Protein AF-A0A0B1SYA1-F1 (afdb_monomer_lite)

Sequence (200 aa):
MELPLVEKQEAPEVVALRANMQRLRLLKERMNACTKTMAELRSSYASVTARTSSLHDACDRALAYQTALAAGAEQIRTNLHFFKQADIIMKKLNNTTKISVTGQMFTGILATIDECLTFLRQHPEYKESAAYIVKYEQCLSRAMTWIRVGVMADIEASVNDVRDRQSQLQVDYAKLGRGGADDDTFALLYGVFATRANSV

Foldseek 3Di:
DDDDDPPPPPDVVVVVVVVVVVVVVVVVVVVVVVVVVVVVVVVVVVVVVVVVVVVVVVVVVVVVVVVVVVVVVVVVVVLVVLVVLLVVLVCVLPPDPDDQLPDPVLVVSVVSLVVSLVVLVVCVVDPCSVVSNVSSVVSVVSSVVVVVVNVVVLVVVLVVVLVVVLVVVVVVCVVVVDDPNPVVSVVSSCVSVVVSVVVD

Secondary structure (DSSP, 8-state):
-----------HHHHHHHHHHHHHHHHHHHHHHHHHHHHHHHHHHHHHHHHHHHHHHHHHHHHHHHHHHHHHHHHHHHHHHHHHHHHHHHHHHHH-TT--TTSHHHHHHHHHHHHHHHHHHH-TTSTTHHHHHHHHHHHHHHHHHHHHHHHHHHHHHHHHHHHHHHHHHHHHHHHHT---HHHHHHHHHHHHHHHHHTT-

Structure (mmCIF, N/CA/C/O backbone):
data_AF-A0A0B1SYA1-F1
#
_entry.id   AF-A0A0B1SYA1-F1
#
loop_
_atom_site.group_PDB
_atom_site.id
_atom_site.type_symbol
_atom_site.label_atom_id
_atom_site.label_alt_id
_atom_site.label_comp_id
_atom_site.label_asym_id
_atom_site.label_entity_id
_atom_site.label_seq_id
_atom_site.pdbx_PDB_ins_code
_atom_site.Cartn_x
_atom_site.Cartn_y
_atom_site.Cartn_z
_atom_site.occupancy
_atom_site.B_iso_or_equiv
_atom_site.auth_seq_id
_atom_site.auth_comp_id
_atom_site.auth_asym_id
_atom_site.auth_atom_id
_atom_site.pdbx_PDB_model_num
ATOM 1 N N . MET A 1 1 ? -48.863 8.923 114.295 1.00 38.19 1 MET A N 1
ATOM 2 C CA . MET A 1 1 ? -48.098 7.698 114.585 1.00 38.19 1 MET A CA 1
ATOM 3 C C . MET A 1 1 ? -47.751 7.103 113.239 1.00 38.19 1 MET A C 1
ATOM 5 O O . MET A 1 1 ? -48.650 6.883 112.437 1.00 38.19 1 MET A O 1
ATOM 9 N N . GLU A 1 2 ? -46.457 7.068 112.956 1.00 42.69 2 GLU A N 1
ATOM 10 C CA . GLU A 1 2 ? -45.861 6.693 111.680 1.00 42.69 2 GLU A CA 1
ATOM 11 C C . GLU A 1 2 ? -46.256 5.285 111.232 1.00 42.69 2 GLU A C 1
ATOM 13 O O . GLU A 1 2 ? -46.452 4.405 112.063 1.00 42.69 2 GLU A O 1
ATOM 18 N N . LEU A 1 3 ? -46.272 5.077 109.916 1.00 37.50 3 LEU A N 1
ATOM 19 C CA . LEU A 1 3 ? -45.499 4.010 109.282 1.00 37.50 3 LEU A CA 1
ATOM 20 C C . LEU A 1 3 ? -45.265 4.429 107.820 1.00 37.50 3 LEU A C 1
ATOM 22 O O . LEU A 1 3 ? -46.216 4.462 107.036 1.00 37.50 3 LEU A O 1
ATOM 26 N N . PRO A 1 4 ? -44.034 4.831 107.460 1.00 44.28 4 PRO A N 1
ATOM 27 C CA . PRO A 1 4 ? -43.716 5.241 106.107 1.00 44.28 4 PRO A CA 1
ATOM 28 C C . PRO A 1 4 ? -43.773 4.011 105.204 1.00 44.28 4 PRO A C 1
ATOM 30 O O . PRO A 1 4 ? -43.244 2.948 105.533 1.00 44.28 4 PRO A O 1
ATOM 33 N N . LEU A 1 5 ? -44.451 4.167 104.068 1.00 42.88 5 LEU A N 1
ATOM 34 C CA . LEU A 1 5 ? -44.415 3.230 102.955 1.00 42.88 5 LEU A CA 1
ATOM 35 C C . LEU A 1 5 ? -42.947 3.013 102.598 1.00 42.88 5 LEU A C 1
ATOM 37 O O . LEU A 1 5 ? -42.315 3.895 102.026 1.00 42.88 5 LEU A O 1
ATOM 41 N N . VAL A 1 6 ? -42.415 1.859 102.999 1.00 46.03 6 VAL A N 1
ATOM 42 C CA . VAL A 1 6 ? -41.090 1.381 102.617 1.00 46.03 6 VAL A CA 1
ATOM 43 C C . VAL A 1 6 ? -41.025 1.467 101.099 1.00 46.03 6 VAL A C 1
ATOM 45 O O . VAL A 1 6 ? -41.652 0.669 100.397 1.00 46.03 6 VAL A O 1
ATOM 48 N N . GLU A 1 7 ? -40.303 2.472 100.601 1.00 48.72 7 GLU A N 1
ATOM 49 C CA . GLU A 1 7 ? -39.818 2.493 99.234 1.00 48.72 7 GLU A CA 1
ATOM 50 C C . GLU A 1 7 ? -39.142 1.143 99.026 1.00 48.72 7 GLU A C 1
ATOM 52 O O . GLU A 1 7 ? -38.119 0.830 99.639 1.00 48.72 7 GLU A O 1
ATOM 57 N N . LYS A 1 8 ? -39.770 0.289 98.216 1.00 53.78 8 LYS A N 1
ATOM 58 C CA . LYS A 1 8 ? -39.130 -0.908 97.684 1.00 53.78 8 LYS A CA 1
ATOM 59 C C . LYS A 1 8 ? -37.949 -0.417 96.853 1.00 53.78 8 LYS A C 1
ATOM 61 O O . LYS A 1 8 ? -38.087 -0.206 95.651 1.00 53.78 8 LYS A O 1
ATOM 66 N N . GLN A 1 9 ? -36.807 -0.214 97.502 1.00 60.22 9 GLN A N 1
ATOM 67 C CA . GLN A 1 9 ? -35.531 -0.030 96.840 1.00 60.22 9 GLN A CA 1
ATOM 68 C C . GLN A 1 9 ? -35.330 -1.294 95.998 1.00 60.22 9 GLN A C 1
ATOM 70 O O . GLN A 1 9 ? -35.150 -2.386 96.542 1.00 60.22 9 GLN A O 1
ATOM 75 N N . GLU A 1 10 ? -35.497 -1.178 94.678 1.00 59.94 10 GLU A N 1
ATOM 76 C CA . GLU A 1 10 ? -35.309 -2.302 93.761 1.00 59.94 10 GLU A CA 1
ATOM 77 C C . GLU A 1 10 ? -33.934 -2.922 94.033 1.00 59.94 10 GLU A C 1
ATOM 79 O O . GLU A 1 10 ? -32.934 -2.203 94.101 1.00 59.94 10 GLU A O 1
ATOM 84 N N . ALA A 1 11 ? -33.881 -4.246 94.220 1.00 73.25 11 ALA A N 1
ATOM 85 C CA . ALA A 1 11 ? -32.627 -4.939 94.493 1.00 73.25 11 ALA A CA 1
ATOM 86 C C . ALA A 1 11 ? -31.578 -4.547 93.429 1.00 73.25 11 ALA A C 1
ATOM 88 O O . ALA A 1 11 ? -31.909 -4.524 92.237 1.00 73.25 11 ALA A O 1
ATOM 89 N N . PRO A 1 12 ? -30.325 -4.240 93.816 1.00 79.50 12 PRO A N 1
ATOM 90 C CA . PRO A 1 12 ? -29.306 -3.685 92.914 1.00 79.50 12 PRO A CA 1
ATOM 91 C C . PRO A 1 12 ? -29.053 -4.569 91.682 1.00 79.50 12 PRO A C 1
ATOM 93 O O . PRO A 1 12 ? -28.738 -4.077 90.597 1.00 79.50 12 PRO A O 1
ATOM 96 N N . GLU A 1 13 ? -29.277 -5.874 91.822 1.00 80.88 13 GLU A N 1
ATOM 97 C CA . GLU A 1 13 ? -29.207 -6.862 90.747 1.00 80.88 13 GLU A CA 1
ATOM 98 C C . GLU A 1 13 ? -30.271 -6.645 89.657 1.00 80.88 13 GLU A C 1
ATOM 100 O O . GLU A 1 13 ? -29.974 -6.781 88.470 1.00 80.88 13 GLU A O 1
ATOM 105 N N . VAL A 1 14 ? -31.494 -6.241 90.026 1.00 82.69 14 VAL A N 1
ATOM 106 C CA . VAL A 1 14 ? -32.594 -5.962 89.083 1.00 82.69 14 VAL A CA 1
ATOM 107 C C . VAL A 1 14 ? -32.288 -4.714 88.254 1.00 82.69 14 VAL A C 1
ATOM 109 O O . VAL A 1 14 ? -32.531 -4.698 87.044 1.00 82.69 14 VAL A O 1
ATOM 112 N N . VAL A 1 15 ? -31.693 -3.691 88.873 1.00 84.88 15 VAL A N 1
ATOM 113 C CA . VAL A 1 15 ? -31.247 -2.467 88.187 1.00 84.88 15 VAL A CA 1
ATOM 114 C C . VAL A 1 15 ? -30.113 -2.781 87.201 1.00 84.88 15 VAL A C 1
ATOM 116 O O . VAL A 1 15 ? -30.159 -2.348 86.046 1.00 84.88 15 VAL A O 1
ATOM 119 N N . ALA A 1 16 ? -29.138 -3.603 87.605 1.00 87.69 16 ALA A N 1
ATOM 120 C CA . ALA A 1 16 ? -28.042 -4.04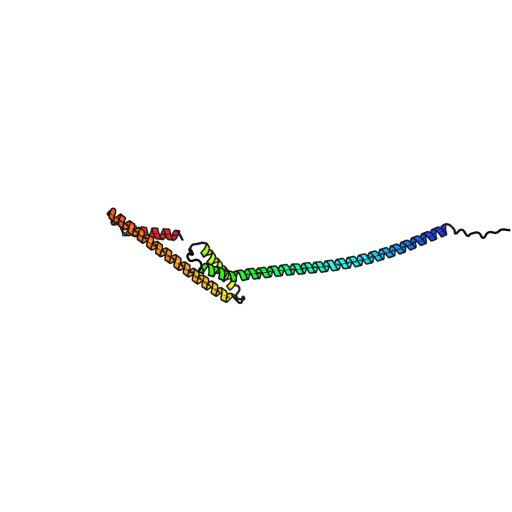2 86.739 1.00 87.69 16 ALA A CA 1
ATOM 121 C C . ALA A 1 16 ? -28.528 -4.887 85.544 1.00 87.69 16 ALA A C 1
ATOM 123 O O . ALA A 1 16 ? -28.099 -4.666 84.408 1.00 87.69 16 ALA A O 1
ATOM 124 N N . LEU A 1 17 ? -29.476 -5.806 85.766 1.00 90.19 17 LEU A N 1
ATOM 125 C CA . LEU A 1 17 ? -30.128 -6.590 84.708 1.00 90.19 17 LEU A CA 1
ATOM 126 C C . LEU A 1 17 ? -30.872 -5.699 83.708 1.00 90.19 17 LEU A C 1
ATOM 128 O O . LEU A 1 17 ? -30.776 -5.911 82.497 1.00 90.19 17 LEU A O 1
ATOM 132 N N . ARG A 1 18 ? -31.577 -4.670 84.192 1.00 89.75 18 ARG A N 1
ATOM 133 C CA . ARG A 1 18 ? -32.307 -3.712 83.348 1.00 89.75 18 ARG A CA 1
ATOM 134 C C . ARG A 1 18 ? -31.350 -2.884 82.479 1.00 89.75 18 ARG A C 1
ATOM 136 O O . ARG A 1 18 ? -31.591 -2.743 81.278 1.00 89.75 18 ARG A O 1
ATOM 143 N N . ALA A 1 19 ? -30.229 -2.429 83.043 1.00 91.75 19 ALA A N 1
ATOM 144 C CA . ALA A 1 19 ? -29.176 -1.728 82.307 1.00 91.75 19 ALA A CA 1
ATOM 145 C C . ALA A 1 19 ? -28.503 -2.624 81.246 1.00 91.75 19 ALA A C 1
ATOM 147 O O . ALA A 1 19 ? -28.293 -2.195 80.109 1.00 91.75 19 ALA A O 1
ATOM 148 N N . ASN A 1 20 ? -28.220 -3.890 81.571 1.00 91.69 20 ASN A N 1
ATOM 149 C CA . ASN A 1 20 ? -27.690 -4.851 80.598 1.00 91.69 20 ASN A CA 1
ATOM 150 C C . ASN A 1 20 ? -28.695 -5.163 79.478 1.00 91.69 20 ASN A C 1
ATOM 152 O O . ASN A 1 20 ? -28.304 -5.217 78.311 1.00 91.69 20 ASN A O 1
ATOM 156 N N . MET A 1 21 ? -29.990 -5.286 79.787 1.00 93.75 21 MET A N 1
ATOM 157 C CA . MET A 1 21 ? -31.037 -5.426 78.766 1.00 93.75 21 MET A CA 1
ATOM 158 C C . MET A 1 21 ? -31.093 -4.220 77.821 1.00 93.75 21 MET A C 1
ATOM 160 O O . MET A 1 21 ? -31.229 -4.401 76.611 1.00 93.75 21 MET A O 1
ATOM 164 N N . GLN A 1 22 ? -30.962 -2.995 78.337 1.00 93.44 22 GLN A N 1
ATOM 165 C CA . GLN A 1 22 ? -30.896 -1.790 77.501 1.00 93.44 22 GLN A CA 1
ATOM 166 C C . GLN A 1 22 ? -29.655 -1.785 76.599 1.00 93.44 22 GLN A C 1
ATOM 168 O O . GLN A 1 22 ? -29.773 -1.502 75.406 1.00 93.44 22 GLN A O 1
ATOM 173 N N . ARG A 1 23 ? -28.483 -2.167 77.123 1.00 94.81 23 ARG A N 1
ATOM 174 C CA . ARG A 1 23 ? -27.249 -2.291 76.327 1.00 94.81 23 ARG A CA 1
ATOM 175 C C . ARG A 1 23 ? -27.381 -3.327 75.211 1.00 94.81 23 ARG A C 1
ATOM 177 O O . ARG A 1 23 ? -26.993 -3.043 74.081 1.00 94.81 23 ARG A O 1
ATOM 184 N N . LEU A 1 24 ? -27.967 -4.492 75.497 1.00 95.50 24 LEU A N 1
ATOM 185 C CA . LEU A 1 24 ? -28.216 -5.531 74.491 1.00 95.50 24 LEU A CA 1
ATOM 186 C C . LEU A 1 24 ? -29.191 -5.065 73.402 1.00 95.50 24 LEU A C 1
ATOM 188 O O . LEU A 1 24 ? -28.978 -5.367 72.228 1.00 95.50 24 LEU A O 1
ATOM 192 N N . ARG A 1 25 ? -30.229 -4.296 73.758 1.00 95.56 25 ARG A N 1
ATOM 193 C CA . ARG A 1 25 ? -31.149 -3.695 72.775 1.00 95.56 25 ARG A CA 1
ATOM 194 C C . ARG A 1 25 ? -30.431 -2.704 71.862 1.00 95.56 25 ARG A C 1
ATOM 196 O O . ARG A 1 25 ? -30.534 -2.837 70.647 1.00 95.56 25 ARG A O 1
ATOM 203 N N . LEU A 1 26 ? -29.640 -1.794 72.432 1.00 95.94 26 LEU A N 1
ATOM 204 C CA . LEU A 1 26 ? -28.855 -0.832 71.655 1.00 95.94 26 LEU A CA 1
ATOM 205 C C . LEU A 1 26 ? -27.840 -1.531 70.738 1.00 95.94 26 LEU A C 1
ATOM 207 O O . LEU A 1 26 ? -27.670 -1.144 69.583 1.00 95.94 26 LEU A O 1
ATOM 211 N N . LEU A 1 27 ? -27.173 -2.581 71.229 1.00 95.81 27 LEU A N 1
ATOM 212 C CA . LEU A 1 27 ? -26.248 -3.367 70.417 1.00 95.81 27 LEU A CA 1
ATOM 213 C C . LEU A 1 27 ? -26.976 -4.043 69.249 1.00 95.81 27 LEU A C 1
ATOM 215 O O . LEU A 1 27 ? -26.478 -4.011 68.126 1.00 95.81 27 LEU A O 1
ATOM 219 N N . LYS A 1 28 ? -28.167 -4.604 69.487 1.00 96.12 28 LYS A N 1
ATOM 220 C CA . LYS A 1 28 ? -28.998 -5.206 68.436 1.00 96.12 28 LYS A CA 1
ATOM 221 C C . LYS A 1 28 ? -29.406 -4.179 67.378 1.00 96.12 28 LYS A C 1
ATOM 223 O O . LYS A 1 28 ? -29.317 -4.471 66.190 1.00 96.12 28 LYS A O 1
ATOM 228 N N . GLU A 1 29 ? -29.797 -2.974 67.785 1.00 96.31 29 GLU A N 1
ATOM 229 C CA . GLU A 1 29 ? -30.107 -1.878 66.858 1.00 96.31 29 GLU A CA 1
ATOM 230 C C . GLU A 1 29 ? -28.889 -1.468 66.026 1.00 96.31 29 GLU A C 1
ATOM 232 O O . GLU A 1 29 ? -28.990 -1.352 64.804 1.00 96.31 29 GLU A O 1
ATOM 237 N N . ARG A 1 30 ? -27.716 -1.320 66.654 1.00 96.50 30 ARG A N 1
ATOM 238 C CA . ARG A 1 30 ? -26.472 -1.000 65.938 1.00 96.50 30 ARG A CA 1
ATOM 239 C C . ARG A 1 30 ? -26.044 -2.104 64.979 1.00 96.50 30 ARG A C 1
ATOM 241 O O . ARG A 1 30 ? -25.601 -1.800 63.876 1.00 96.50 30 ARG A O 1
ATOM 248 N N . MET A 1 31 ? -26.200 -3.365 65.371 1.00 96.62 31 MET A N 1
ATOM 249 C CA . MET A 1 31 ? -25.928 -4.509 64.505 1.00 96.62 31 MET A CA 1
ATOM 250 C C . MET A 1 31 ? -26.859 -4.500 63.290 1.00 96.62 31 MET A C 1
ATOM 252 O O . MET A 1 31 ? -26.370 -4.602 62.170 1.00 96.62 31 MET A O 1
ATOM 256 N N . ASN A 1 32 ? -28.161 -4.270 63.495 1.00 96.38 32 ASN A N 1
ATOM 257 C CA . ASN A 1 32 ? -29.135 -4.154 62.410 1.00 96.38 32 ASN A CA 1
ATOM 258 C C . ASN A 1 32 ? -28.795 -2.998 61.452 1.00 96.38 32 ASN A C 1
ATOM 260 O O . ASN A 1 32 ? -28.840 -3.169 60.230 1.00 96.38 32 ASN A O 1
ATOM 264 N N . ALA A 1 33 ? -28.411 -1.836 61.992 1.00 96.19 33 ALA A N 1
ATOM 265 C CA . ALA A 1 33 ? -27.971 -0.692 61.197 1.00 96.19 33 ALA A CA 1
ATOM 266 C C . ALA A 1 33 ? -26.710 -1.019 60.379 1.00 96.19 33 ALA A C 1
ATOM 268 O O . ALA A 1 33 ? -26.679 -0.749 59.182 1.00 96.19 33 ALA A O 1
ATOM 269 N N . CYS A 1 34 ? -25.716 -1.669 60.992 1.00 96.88 34 CYS A N 1
ATOM 270 C CA . CYS A 1 34 ? -24.493 -2.112 60.321 1.00 96.88 34 CYS A CA 1
ATOM 271 C C . CYS A 1 34 ? -24.782 -3.114 59.191 1.00 96.88 34 CYS A C 1
ATOM 273 O O . CYS A 1 34 ? -24.273 -2.975 58.083 1.00 96.88 34 CYS A O 1
ATOM 275 N N . THR A 1 35 ? -25.662 -4.094 59.417 1.00 96.94 35 THR A N 1
ATOM 276 C CA . THR A 1 35 ? -26.062 -5.026 58.351 1.00 96.94 35 THR A CA 1
ATOM 277 C C . THR A 1 35 ? -26.766 -4.323 57.195 1.00 96.94 35 THR A C 1
ATOM 279 O O . THR A 1 35 ? -26.537 -4.682 56.041 1.00 96.94 35 THR A O 1
ATOM 282 N N . LYS A 1 36 ? -27.581 -3.296 57.475 1.00 96.81 36 LYS A N 1
ATOM 283 C CA . LYS A 1 36 ? -28.249 -2.511 56.432 1.00 96.81 36 LYS A CA 1
ATOM 284 C C . LYS A 1 36 ? -27.238 -1.718 55.600 1.00 96.81 36 LYS A C 1
ATOM 286 O O . LYS A 1 36 ? -27.277 -1.800 54.376 1.00 96.81 36 LYS A O 1
ATOM 291 N N . THR A 1 37 ? -26.296 -1.025 56.240 1.00 96.62 37 THR A N 1
ATOM 292 C CA . THR A 1 37 ? -25.264 -0.261 55.520 1.00 96.62 37 THR A CA 1
ATOM 293 C C . THR A 1 37 ? -24.319 -1.167 54.733 1.00 96.62 37 THR A C 1
ATOM 295 O O . THR A 1 37 ? -23.958 -0.834 53.608 1.00 96.62 37 THR A O 1
ATOM 298 N N . MET A 1 38 ? -23.961 -2.347 55.254 1.00 97.00 38 MET A N 1
ATOM 299 C CA . MET A 1 38 ? -23.193 -3.339 54.490 1.00 97.00 38 MET A CA 1
ATOM 300 C C . MET A 1 38 ? -23.958 -3.842 53.260 1.00 97.00 38 MET A C 1
ATOM 302 O O . MET A 1 38 ? -23.352 -4.030 52.204 1.00 97.00 38 MET A O 1
ATOM 306 N N . ALA A 1 39 ? -25.275 -4.048 53.365 1.00 96.69 39 ALA A N 1
ATOM 307 C CA . ALA A 1 39 ? -26.103 -4.445 52.227 1.00 96.69 39 ALA A CA 1
ATOM 308 C C . ALA A 1 39 ? -26.169 -3.340 51.157 1.00 96.69 39 ALA A C 1
ATOM 310 O O . ALA A 1 39 ? -25.983 -3.621 49.972 1.00 96.69 39 ALA A O 1
ATOM 311 N N . GLU A 1 40 ? -26.354 -2.084 51.571 1.00 97.12 40 GLU A N 1
ATOM 312 C CA . GLU A 1 40 ? -26.328 -0.915 50.681 1.00 97.12 40 GLU A CA 1
ATOM 313 C C . GLU A 1 40 ? -24.966 -0.765 49.988 1.00 97.12 40 GLU A C 1
ATOM 315 O O . GLU A 1 40 ? -24.905 -0.610 48.766 1.00 97.12 40 GLU A O 1
ATOM 320 N N . LEU A 1 41 ? -23.864 -0.897 50.735 1.00 97.44 41 LEU A N 1
ATOM 321 C CA . LEU A 1 41 ? -22.509 -0.837 50.188 1.00 97.44 41 LEU A CA 1
ATOM 322 C C . LEU A 1 41 ? -22.265 -1.955 49.171 1.00 97.44 41 LEU A C 1
ATOM 324 O O . LEU A 1 41 ? -21.720 -1.699 48.100 1.00 97.44 41 LEU A O 1
ATOM 328 N N . ARG A 1 42 ? -22.703 -3.184 49.470 1.00 97.38 42 ARG A N 1
ATOM 329 C CA . ARG A 1 42 ? -22.570 -4.324 48.554 1.00 97.38 42 ARG A CA 1
ATOM 330 C C . ARG A 1 42 ? -23.364 -4.109 47.266 1.00 97.38 42 ARG A C 1
ATOM 332 O O . ARG A 1 42 ? -22.854 -4.406 46.189 1.00 97.38 42 ARG A O 1
ATOM 339 N N . SER A 1 43 ? -24.578 -3.567 47.367 1.00 97.44 43 SER A N 1
ATOM 340 C CA . SER A 1 43 ? -25.398 -3.221 46.202 1.00 97.44 43 SER A CA 1
ATOM 341 C C . SER A 1 43 ? -24.754 -2.114 45.363 1.00 97.44 43 SER A C 1
ATOM 343 O O . SER A 1 43 ? -24.704 -2.215 44.138 1.00 97.44 43 SER A O 1
ATOM 345 N N . SER A 1 44 ? -24.237 -1.069 46.013 1.00 97.38 44 SER A N 1
ATOM 346 C CA . SER A 1 44 ? -23.536 0.029 45.341 1.00 97.38 44 SER A CA 1
ATOM 347 C C . SER A 1 44 ? -22.277 -0.469 44.632 1.00 97.38 44 SER A C 1
ATOM 349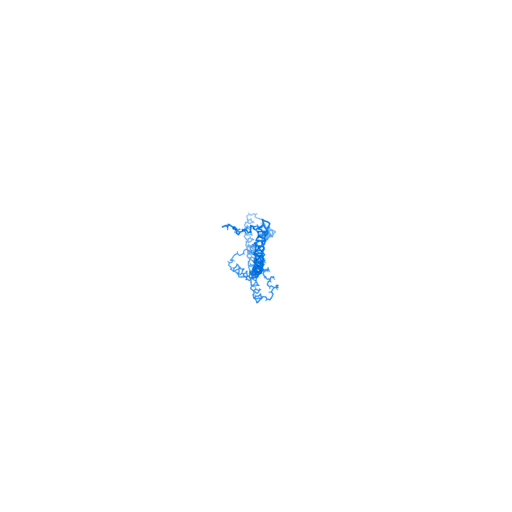 O O . SER A 1 44 ? -22.081 -0.186 43.453 1.00 97.38 44 SER A O 1
ATOM 351 N N . TYR A 1 45 ? -21.475 -1.299 45.306 1.00 97.88 45 TYR A N 1
ATOM 352 C CA . TYR A 1 45 ? -20.285 -1.911 44.725 1.00 97.88 45 TYR A CA 1
ATOM 353 C C . TYR A 1 45 ? -20.629 -2.750 43.492 1.00 97.88 45 TYR A C 1
ATOM 355 O O . TYR A 1 45 ? -20.033 -2.549 42.440 1.00 97.88 45 TYR A O 1
ATOM 363 N N . ALA A 1 46 ? -21.642 -3.619 43.576 1.00 97.44 46 ALA A N 1
ATOM 364 C CA . ALA A 1 46 ? -22.085 -4.417 42.433 1.00 97.44 46 ALA A CA 1
ATOM 365 C C . ALA A 1 46 ? -22.522 -3.543 41.243 1.00 97.44 46 ALA A C 1
ATOM 367 O O . ALA A 1 46 ? -22.154 -3.827 40.104 1.00 97.44 46 ALA A O 1
ATOM 368 N N . SER A 1 47 ? -23.254 -2.455 41.507 1.00 97.94 47 SER A N 1
ATOM 369 C CA . SER A 1 47 ? -23.672 -1.490 40.482 1.00 97.94 47 SER A CA 1
ATOM 370 C C . SER A 1 47 ? -22.478 -0.789 39.826 1.00 97.94 47 SER A C 1
ATOM 372 O O . SER A 1 47 ? -22.387 -0.727 38.598 1.00 97.94 47 SER A O 1
ATOM 374 N N . VAL A 1 48 ? -21.520 -0.312 40.627 1.00 98.31 48 VAL A N 1
ATOM 375 C CA . VAL A 1 48 ? -20.301 0.333 40.122 1.00 98.31 48 VAL A CA 1
ATOM 376 C C . VAL A 1 48 ? -19.471 -0.649 39.303 1.00 98.31 48 VAL A C 1
ATOM 378 O O . VAL A 1 48 ? -19.066 -0.304 38.199 1.00 98.31 48 VAL A O 1
ATOM 381 N N . THR A 1 49 ? -19.262 -1.874 39.783 1.00 97.81 49 THR A N 1
ATOM 382 C CA . THR A 1 49 ? -18.518 -2.904 39.047 1.00 97.81 49 THR A CA 1
ATOM 383 C C . THR A 1 49 ? -19.190 -3.235 37.718 1.00 97.81 49 THR A C 1
ATOM 385 O O . THR A 1 49 ? -18.512 -3.254 36.693 1.00 97.81 49 THR A O 1
ATOM 388 N N . ALA A 1 50 ? -20.514 -3.421 37.701 1.00 97.31 50 ALA A N 1
ATOM 389 C CA . ALA A 1 50 ? -21.257 -3.679 36.469 1.00 97.31 50 ALA A CA 1
ATOM 390 C C . ALA A 1 50 ? -21.129 -2.514 35.473 1.00 97.31 50 ALA A C 1
ATOM 392 O O . ALA A 1 50 ? -20.852 -2.730 34.292 1.00 97.31 50 ALA A O 1
ATOM 393 N N . ARG A 1 51 ? -21.265 -1.268 35.950 1.00 97.69 51 ARG A N 1
ATOM 394 C CA . ARG A 1 51 ? -21.142 -0.076 35.101 1.00 97.69 51 ARG A CA 1
ATOM 395 C C . ARG A 1 51 ? -19.723 0.101 34.563 1.00 97.69 51 ARG A C 1
ATOM 397 O O . ARG A 1 51 ? -19.562 0.423 33.390 1.00 97.69 51 ARG A O 1
ATOM 404 N N . THR A 1 52 ? -18.708 -0.124 35.393 1.00 97.56 52 THR A N 1
ATOM 405 C CA . THR A 1 52 ? -17.299 -0.034 34.992 1.00 97.56 52 THR A CA 1
ATOM 406 C C . THR A 1 52 ? -16.939 -1.123 33.987 1.00 97.56 52 THR A C 1
ATOM 408 O O . THR A 1 52 ? -16.302 -0.810 32.989 1.00 97.56 52 THR A O 1
ATOM 411 N N . SER A 1 53 ? -17.398 -2.364 34.185 1.00 97.25 53 SER A N 1
ATOM 412 C CA . SER A 1 53 ? -17.198 -3.449 33.213 1.00 97.25 53 SER A CA 1
ATOM 413 C C . SER A 1 53 ? -17.852 -3.116 31.874 1.00 97.25 53 SER A C 1
ATOM 415 O O . SER A 1 53 ? -17.203 -3.183 30.840 1.00 97.25 53 SER A O 1
ATOM 417 N N . SER A 1 54 ? -19.109 -2.658 31.889 1.00 97.88 54 SER A N 1
ATOM 418 C CA . SER A 1 54 ? -19.806 -2.271 30.659 1.00 97.88 54 SER A CA 1
ATOM 419 C C . SER A 1 54 ? -19.120 -1.113 29.929 1.00 97.88 54 SER A C 1
ATOM 421 O O . SER A 1 54 ? -19.151 -1.074 28.698 1.00 97.88 54 SER A O 1
ATOM 423 N N . LEU A 1 55 ? -18.549 -0.153 30.666 1.00 97.31 55 LEU A N 1
ATOM 424 C CA . LEU A 1 55 ? -17.787 0.947 30.082 1.00 97.31 55 LEU A CA 1
ATOM 425 C C . LEU A 1 55 ? -16.477 0.439 29.478 1.00 97.31 55 LEU A C 1
ATOM 427 O O . LEU A 1 55 ? -16.162 0.807 28.351 1.00 97.31 55 LEU A O 1
ATOM 431 N N . HIS A 1 56 ? -15.758 -0.428 30.194 1.00 97.69 56 HIS A N 1
ATOM 432 C CA . HIS A 1 56 ? -14.536 -1.058 29.704 1.00 97.69 56 HIS A CA 1
ATOM 433 C C . HIS A 1 56 ? -14.796 -1.803 28.390 1.00 97.69 56 HIS A C 1
ATOM 435 O O . HIS A 1 56 ? -14.136 -1.528 27.394 1.00 97.69 56 HIS A O 1
ATOM 441 N N . ASP A 1 57 ? -15.834 -2.641 28.338 1.00 97.81 57 ASP A N 1
ATOM 442 C CA . ASP A 1 57 ? -16.195 -3.378 27.123 1.00 97.81 57 ASP A CA 1
ATOM 443 C C . ASP A 1 57 ? -16.550 -2.437 25.959 1.00 97.81 57 ASP A C 1
ATOM 445 O O . ASP A 1 57 ? -16.284 -2.731 24.792 1.00 97.81 57 ASP A O 1
ATOM 449 N N . ALA A 1 58 ? -17.192 -1.300 26.249 1.00 97.44 58 ALA A N 1
ATOM 450 C CA . ALA A 1 58 ? -17.498 -0.293 25.239 1.00 97.44 58 ALA A CA 1
ATOM 451 C C . ALA A 1 58 ? -16.229 0.397 24.719 1.00 97.44 58 ALA A C 1
ATOM 453 O O . ALA A 1 58 ? -16.113 0.600 23.509 1.00 97.44 58 ALA A O 1
ATOM 454 N N . CYS A 1 59 ? -15.282 0.714 25.604 1.00 97.69 59 CYS A N 1
ATOM 455 C CA . CYS A 1 59 ? -13.978 1.260 25.240 1.00 97.69 59 CYS A CA 1
ATOM 456 C C . CYS A 1 59 ? -13.173 0.274 24.387 1.00 97.69 59 CYS A C 1
ATOM 458 O O . CYS A 1 59 ? -12.668 0.675 23.341 1.00 97.69 59 CYS A O 1
ATOM 460 N N . ASP A 1 60 ? -13.122 -1.004 24.764 1.00 97.88 60 ASP A N 1
ATOM 461 C CA . ASP A 1 60 ? -12.409 -2.037 24.004 1.00 97.88 60 ASP A CA 1
ATOM 462 C C . ASP A 1 60 ? -12.991 -2.204 22.602 1.00 97.88 60 ASP A C 1
ATOM 464 O O . ASP A 1 60 ? -12.258 -2.218 21.611 1.00 97.88 60 ASP A O 1
ATOM 468 N N . ARG A 1 61 ? -14.326 -2.264 22.492 1.00 97.44 61 ARG A N 1
ATOM 469 C CA . ARG A 1 61 ? -14.996 -2.306 21.186 1.00 97.44 61 ARG A CA 1
ATOM 470 C C . ARG A 1 61 ? -14.675 -1.068 20.359 1.00 97.44 61 ARG A C 1
ATOM 472 O O . ARG A 1 61 ? -14.343 -1.202 19.186 1.00 97.44 61 ARG A O 1
ATOM 479 N N . ALA A 1 62 ? -14.774 0.126 20.943 1.00 98.06 62 ALA A N 1
ATOM 480 C CA . ALA A 1 62 ? -14.485 1.371 20.238 1.00 98.06 62 ALA A CA 1
ATOM 481 C C . ALA A 1 62 ? -13.033 1.417 19.739 1.00 98.06 62 ALA A C 1
ATOM 483 O O . ALA A 1 62 ? -12.798 1.794 18.592 1.00 98.06 62 ALA A O 1
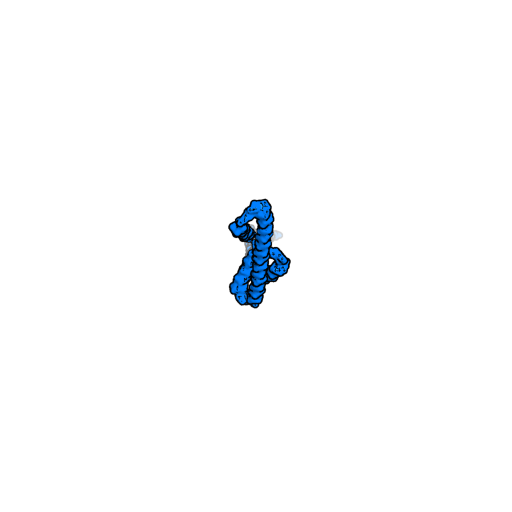ATOM 484 N N . LEU A 1 63 ? -12.081 0.971 20.561 1.00 98.06 63 LEU A N 1
ATOM 485 C CA . LEU A 1 63 ? -10.675 0.890 20.184 1.00 98.06 63 LEU A CA 1
ATOM 486 C C . LEU A 1 63 ? -10.469 -0.101 19.033 1.00 98.06 63 LEU A C 1
ATOM 488 O O . LEU A 1 63 ? -9.834 0.247 18.041 1.00 98.06 63 LEU A O 1
ATOM 492 N N . ALA A 1 64 ? -11.073 -1.290 19.106 1.00 97.69 64 ALA A N 1
ATOM 493 C CA . ALA A 1 64 ? -11.012 -2.277 18.030 1.00 97.69 64 ALA A CA 1
ATOM 494 C C . ALA A 1 64 ? -11.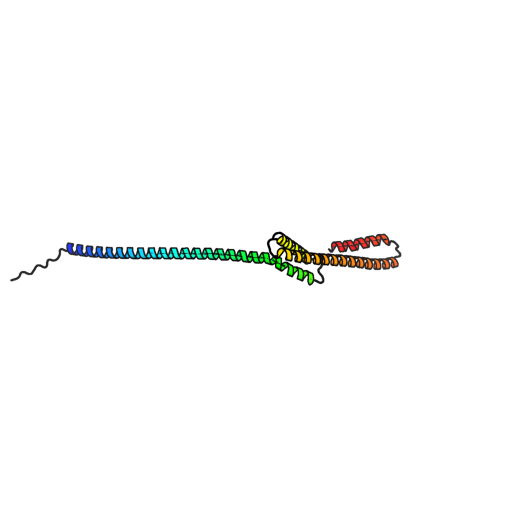578 -1.728 16.708 1.00 97.69 64 ALA A C 1
ATOM 496 O O . ALA A 1 64 ? -10.956 -1.883 15.655 1.00 97.69 64 ALA A O 1
ATOM 497 N N . TYR A 1 65 ? -12.718 -1.029 16.757 1.00 97.31 65 TYR A N 1
ATOM 498 C CA . TYR A 1 65 ? -13.291 -0.363 15.585 1.00 97.31 65 TYR A CA 1
ATOM 499 C C . TYR A 1 65 ? -12.375 0.729 15.033 1.00 97.31 65 TYR A C 1
ATOM 501 O O . TYR A 1 65 ? -12.192 0.811 13.820 1.00 97.31 65 TYR A O 1
ATOM 509 N N . GLN A 1 66 ? -11.774 1.548 15.897 1.00 97.69 66 GLN A N 1
ATOM 510 C CA . GLN A 1 66 ? -10.837 2.586 15.479 1.00 97.69 66 GLN A CA 1
ATOM 511 C C . GLN A 1 66 ? -9.608 1.984 14.789 1.00 97.69 66 GLN A 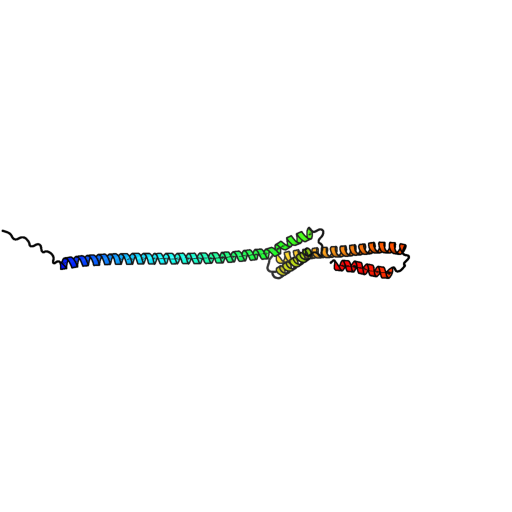C 1
ATOM 513 O O . GLN A 1 66 ? -9.202 2.469 13.734 1.00 97.69 66 GLN A O 1
ATOM 518 N N . THR A 1 67 ? -9.039 0.912 15.343 1.00 97.12 67 THR A N 1
ATOM 519 C CA . THR A 1 67 ? -7.904 0.207 14.738 1.00 97.12 67 THR A CA 1
ATOM 520 C C . THR A 1 67 ? -8.277 -0.397 13.386 1.00 97.12 67 THR A C 1
ATOM 522 O O . THR A 1 67 ? -7.534 -0.226 12.421 1.00 97.12 67 THR A O 1
ATOM 525 N N . ALA A 1 68 ? -9.440 -1.047 13.280 1.00 97.19 68 ALA A N 1
ATOM 526 C CA . ALA A 1 68 ? -9.916 -1.615 12.020 1.00 97.19 68 ALA A CA 1
ATOM 527 C C . ALA A 1 68 ? -10.160 -0.534 10.955 1.00 97.19 68 ALA A C 1
ATOM 529 O O . ALA A 1 68 ? -9.767 -0.697 9.800 1.00 97.19 68 ALA A O 1
ATOM 530 N N . LEU A 1 69 ? -10.756 0.597 11.345 1.00 97.12 69 LEU A N 1
ATOM 531 C CA . LEU A 1 69 ? -10.996 1.721 10.444 1.00 97.12 69 LEU A CA 1
ATOM 532 C C . LEU A 1 69 ? -9.683 2.356 9.972 1.00 97.12 69 LEU A C 1
ATOM 534 O O . LEU A 1 69 ? -9.543 2.654 8.788 1.00 97.12 69 LEU A O 1
ATOM 538 N N . ALA A 1 70 ? -8.710 2.526 10.872 1.00 96.81 70 ALA A N 1
ATOM 539 C CA . ALA A 1 70 ? -7.385 3.031 10.524 1.00 96.81 70 ALA A CA 1
ATOM 540 C C . ALA A 1 70 ? -6.662 2.091 9.547 1.00 96.81 70 ALA A C 1
ATOM 542 O O . ALA A 1 70 ? -6.113 2.553 8.548 1.00 96.81 70 ALA A O 1
ATOM 543 N N . ALA A 1 71 ? -6.724 0.776 9.781 1.00 96.81 71 ALA A N 1
ATOM 544 C CA . ALA A 1 71 ? -6.162 -0.219 8.871 1.00 96.81 71 ALA A CA 1
ATOM 545 C C . ALA A 1 71 ? -6.835 -0.180 7.488 1.00 96.81 71 ALA A C 1
ATOM 547 O O . ALA A 1 71 ? -6.149 -0.195 6.468 1.00 96.81 71 ALA A O 1
ATOM 548 N N . GLY A 1 72 ? -8.166 -0.065 7.438 1.00 95.25 72 GLY A N 1
ATOM 549 C CA . GLY A 1 72 ? -8.906 0.067 6.181 1.00 95.25 72 GLY A CA 1
ATOM 550 C C . GLY A 1 72 ? -8.571 1.356 5.424 1.00 95.25 72 GLY A C 1
ATOM 551 O O . GLY A 1 72 ? -8.350 1.326 4.215 1.00 95.25 72 GLY A O 1
ATOM 552 N N . ALA A 1 73 ? -8.471 2.489 6.125 1.00 95.50 73 ALA A N 1
ATOM 553 C CA . ALA A 1 73 ? -8.062 3.758 5.526 1.00 95.50 73 ALA A CA 1
ATOM 554 C C . ALA A 1 73 ? -6.648 3.676 4.932 1.00 95.50 73 ALA A C 1
ATOM 556 O O . ALA A 1 73 ? -6.405 4.183 3.834 1.00 95.50 73 ALA A O 1
ATOM 557 N N . GLU A 1 74 ? -5.736 2.997 5.626 1.00 95.12 74 GLU A N 1
ATOM 558 C CA . GLU A 1 74 ? -4.373 2.789 5.154 1.00 95.12 74 GLU A CA 1
ATOM 559 C C . GLU A 1 74 ? -4.325 1.890 3.914 1.00 95.12 74 GLU A C 1
ATOM 561 O O . GLU A 1 74 ? -3.663 2.243 2.940 1.00 95.12 74 GLU A O 1
ATOM 566 N N . GLN A 1 75 ? -5.103 0.803 3.881 1.00 93.12 75 GLN A N 1
ATOM 567 C CA . GLN A 1 75 ? -5.243 -0.042 2.688 1.00 93.12 75 GLN A CA 1
ATOM 568 C C . GLN A 1 75 ? -5.806 0.729 1.487 1.00 93.12 75 GLN A C 1
ATOM 570 O O . GLN A 1 75 ? -5.316 0.608 0.364 1.00 93.12 75 GLN A O 1
ATOM 575 N N . ILE A 1 76 ? -6.819 1.573 1.706 1.00 92.50 76 ILE A N 1
ATOM 576 C CA . ILE A 1 76 ? -7.352 2.437 0.646 1.00 92.50 76 ILE A CA 1
ATOM 577 C C . ILE A 1 76 ? -6.255 3.384 0.150 1.00 92.50 76 ILE A C 1
ATOM 579 O O . ILE A 1 76 ? -6.084 3.549 -1.059 1.00 92.50 76 ILE A O 1
ATOM 583 N N . ARG A 1 77 ? -5.482 3.987 1.062 1.00 92.00 77 ARG A N 1
ATOM 584 C CA . ARG A 1 77 ? -4.380 4.895 0.724 1.00 92.00 77 ARG A CA 1
ATOM 585 C C . ARG A 1 77 ? -3.298 4.195 -0.100 1.00 92.00 77 ARG A C 1
ATOM 587 O O . ARG A 1 77 ? -2.856 4.770 -1.096 1.00 92.00 77 ARG A O 1
ATOM 594 N N . THR A 1 78 ? -2.884 2.988 0.287 1.00 90.25 78 THR A N 1
ATOM 595 C CA . THR A 1 78 ? -1.879 2.205 -0.449 1.00 90.25 78 THR A CA 1
ATOM 596 C C . THR A 1 78 ? -2.386 1.813 -1.828 1.00 90.25 78 THR A C 1
ATOM 598 O O . THR A 1 78 ? -1.668 1.983 -2.805 1.00 90.25 78 THR A O 1
ATOM 601 N N . ASN A 1 79 ? -3.644 1.393 -1.950 1.00 89.75 79 ASN A N 1
ATOM 602 C CA . ASN A 1 79 ? -4.209 1.026 -3.248 1.00 89.75 79 ASN A CA 1
ATOM 603 C C . ASN A 1 79 ? -4.299 2.249 -4.169 1.00 89.75 79 ASN A C 1
ATOM 605 O O . ASN A 1 79 ? -3.891 2.198 -5.327 1.00 89.75 79 ASN A O 1
ATOM 609 N N . LEU A 1 80 ? -4.757 3.386 -3.638 1.00 90.62 80 LEU A N 1
ATOM 610 C CA . LEU A 1 80 ? -4.872 4.642 -4.378 1.00 90.62 80 LEU A CA 1
ATOM 611 C C . LEU A 1 80 ? -3.509 5.203 -4.824 1.00 90.62 80 LEU A C 1
ATOM 613 O O . LEU A 1 80 ? -3.445 5.941 -5.808 1.00 90.62 80 LEU A O 1
ATOM 617 N N . HIS A 1 81 ? -2.424 4.883 -4.111 1.00 91.94 81 HIS A N 1
ATOM 618 C CA . HIS A 1 81 ? -1.072 5.310 -4.475 1.00 91.94 81 HIS A CA 1
ATOM 619 C C . HIS A 1 81 ? -0.692 4.841 -5.885 1.00 91.94 81 HIS A C 1
ATOM 621 O O . HIS A 1 81 ? -0.203 5.652 -6.673 1.00 91.94 81 HIS A O 1
ATOM 627 N N . PHE A 1 82 ? -0.999 3.587 -6.233 1.00 91.44 82 PHE A N 1
ATOM 628 C CA . PHE A 1 82 ? -0.744 3.053 -7.572 1.00 91.44 82 PHE A CA 1
ATOM 629 C C . PHE A 1 82 ? -1.514 3.840 -8.634 1.00 91.44 82 PHE A C 1
ATOM 631 O O . PHE A 1 82 ? -0.935 4.272 -9.616 1.00 91.44 82 PHE A O 1
ATOM 638 N N . PHE A 1 83 ? -2.784 4.171 -8.411 1.00 90.75 83 PHE A N 1
ATOM 639 C CA . PHE A 1 83 ? -3.540 4.983 -9.372 1.00 90.75 83 PHE A CA 1
ATOM 640 C C . PHE A 1 83 ? -2.977 6.407 -9.517 1.00 90.75 83 PHE A C 1
ATOM 642 O O . PHE A 1 83 ? -2.850 6.920 -10.626 1.00 90.75 83 PHE A O 1
ATOM 649 N N . LYS A 1 84 ? -2.577 7.052 -8.417 1.00 91.00 84 LYS A N 1
ATOM 650 C CA . LYS A 1 84 ? -1.991 8.405 -8.462 1.00 91.00 84 LYS A CA 1
ATOM 651 C C . LYS A 1 84 ? -0.638 8.448 -9.169 1.00 91.00 84 LYS A C 1
ATOM 653 O O . LYS A 1 84 ? -0.309 9.461 -9.789 1.00 91.00 84 LYS A O 1
ATOM 658 N N . GLN A 1 85 ? 0.148 7.374 -9.086 1.00 91.50 85 GLN A N 1
ATOM 659 C CA . GLN A 1 85 ? 1.467 7.339 -9.709 1.00 91.50 85 GLN A CA 1
ATOM 660 C C . GLN A 1 85 ? 1.414 7.426 -11.232 1.00 91.50 85 GLN A C 1
ATOM 662 O O . GLN A 1 85 ? 2.325 8.010 -11.818 1.00 91.50 85 GLN A O 1
ATOM 667 N N . ALA A 1 86 ? 0.348 6.942 -11.872 1.00 90.50 86 ALA A N 1
ATOM 668 C CA . ALA A 1 86 ? 0.184 7.045 -13.321 1.00 90.50 86 ALA A CA 1
ATOM 669 C C . ALA A 1 86 ? 0.259 8.505 -13.798 1.00 90.50 86 ALA A C 1
ATOM 671 O O . ALA A 1 86 ? 1.024 8.823 -14.709 1.00 90.50 86 ALA A O 1
ATOM 672 N N . ASP A 1 87 ? -0.462 9.412 -13.134 1.00 89.69 87 ASP A N 1
ATOM 673 C CA . ASP A 1 87 ? -0.494 10.831 -13.504 1.00 89.69 87 ASP A CA 1
ATOM 674 C C . ASP A 1 87 ? 0.854 11.521 -13.232 1.00 89.69 87 ASP A C 1
ATOM 676 O O . ASP A 1 87 ? 1.323 12.342 -14.026 1.00 89.69 87 ASP A O 1
ATOM 680 N N . ILE A 1 88 ? 1.519 11.159 -12.128 1.00 89.88 88 ILE A N 1
ATOM 681 C CA . ILE A 1 88 ? 2.843 11.684 -11.767 1.00 89.88 88 ILE A CA 1
ATOM 682 C C . ILE A 1 88 ? 3.887 11.259 -12.804 1.00 89.88 88 ILE A C 1
ATOM 684 O O . ILE A 1 88 ? 4.666 12.090 -13.279 1.00 89.88 88 ILE A O 1
ATOM 688 N N . ILE A 1 89 ? 3.900 9.977 -13.167 1.00 89.62 89 ILE A N 1
ATOM 689 C CA . ILE A 1 89 ? 4.815 9.414 -14.162 1.00 89.62 89 ILE A CA 1
ATOM 690 C C . ILE A 1 89 ? 4.551 10.033 -15.531 1.00 89.62 89 ILE A C 1
ATOM 692 O O . ILE A 1 89 ? 5.491 10.493 -16.179 1.00 89.62 89 ILE A O 1
ATOM 696 N N . MET A 1 90 ? 3.286 10.127 -15.944 1.00 88.31 90 MET A N 1
ATOM 697 C CA . MET A 1 90 ? 2.921 10.746 -17.214 1.00 88.31 90 MET A CA 1
ATOM 698 C C . MET A 1 90 ? 3.392 12.202 -17.268 1.00 88.31 90 MET A C 1
ATOM 700 O O . MET A 1 90 ? 4.035 12.608 -18.232 1.00 88.31 90 MET A O 1
ATOM 704 N N . LYS A 1 91 ? 3.184 12.985 -16.202 1.00 87.69 91 LYS A N 1
ATOM 705 C CA . LYS A 1 91 ? 3.677 14.368 -16.127 1.00 87.69 91 LYS A CA 1
ATOM 706 C C . LYS A 1 91 ? 5.203 14.451 -16.218 1.00 87.69 91 LYS A C 1
ATOM 708 O O . LYS A 1 91 ? 5.712 15.322 -16.921 1.00 87.69 91 LYS A O 1
ATOM 713 N N . LYS A 1 92 ? 5.938 13.551 -15.556 1.00 85.31 92 LYS A N 1
ATOM 714 C CA . LYS A 1 92 ? 7.409 13.480 -15.653 1.00 85.31 92 LYS A CA 1
ATOM 715 C C . LYS A 1 92 ? 7.867 13.164 -17.080 1.00 85.31 92 LYS A C 1
ATOM 717 O O . LYS A 1 92 ? 8.726 13.859 -17.607 1.00 85.31 92 LYS A O 1
ATOM 722 N N . LEU A 1 93 ? 7.241 12.187 -17.737 1.00 83.06 93 LEU A N 1
ATOM 723 C CA . LEU A 1 93 ? 7.554 11.811 -19.121 1.00 83.06 93 LEU A CA 1
ATOM 724 C C . LEU A 1 93 ? 7.175 12.888 -20.152 1.00 83.06 93 LEU A C 1
ATOM 726 O O . LEU A 1 93 ? 7.706 12.877 -21.263 1.00 83.06 93 LEU A O 1
ATOM 730 N N . ASN A 1 94 ? 6.244 13.787 -19.821 1.00 82.75 94 ASN A N 1
ATOM 731 C CA . ASN A 1 94 ? 5.821 14.886 -20.695 1.00 82.75 94 ASN A CA 1
ATOM 732 C C . ASN A 1 94 ? 6.685 16.139 -20.518 1.00 82.75 94 ASN A C 1
ATOM 734 O O . ASN A 1 94 ? 6.966 16.826 -21.495 1.00 82.75 94 ASN A O 1
ATOM 738 N N . ASN A 1 95 ? 7.075 16.449 -19.281 1.00 72.50 95 ASN A N 1
ATOM 739 C CA . ASN A 1 95 ? 7.706 17.726 -18.948 1.00 72.50 95 ASN A CA 1
ATOM 740 C C . ASN A 1 95 ? 9.231 17.712 -19.064 1.00 72.50 95 ASN A C 1
ATOM 742 O O . ASN A 1 95 ? 9.850 18.772 -18.987 1.00 72.50 95 ASN A O 1
ATOM 746 N N . THR A 1 96 ? 9.859 16.548 -19.209 1.00 63.91 96 THR A N 1
ATOM 747 C CA . THR A 1 96 ? 11.317 16.480 -19.262 1.00 63.91 96 THR A CA 1
ATOM 748 C C . THR A 1 96 ? 11.806 16.469 -20.707 1.00 63.91 96 THR A C 1
ATOM 750 O O . THR A 1 96 ? 11.939 15.428 -21.336 1.00 63.91 96 THR A O 1
ATOM 753 N N . THR A 1 97 ? 12.131 17.655 -21.218 1.00 59.03 97 THR A N 1
ATOM 754 C CA . THR A 1 97 ? 12.671 17.889 -22.570 1.00 59.03 97 THR A CA 1
ATOM 755 C C . THR A 1 97 ? 14.069 17.289 -22.791 1.00 59.03 97 THR A C 1
ATOM 757 O O . THR A 1 97 ? 14.553 17.266 -23.918 1.00 59.03 97 THR A O 1
ATOM 760 N N . LYS A 1 98 ? 14.734 16.822 -21.723 1.00 60.62 98 LYS A N 1
ATOM 761 C CA . LYS A 1 98 ? 16.046 16.156 -21.736 1.00 60.62 98 LYS A CA 1
ATOM 762 C C . LYS A 1 98 ? 16.104 15.081 -20.648 1.00 60.62 98 LYS A C 1
ATOM 764 O O . LYS A 1 98 ? 16.750 15.272 -19.619 1.00 60.62 98 LYS A O 1
ATOM 769 N N . ILE A 1 99 ? 15.373 13.979 -20.811 1.00 60.03 99 ILE A N 1
ATOM 770 C CA . ILE A 1 99 ? 15.623 12.804 -19.968 1.00 60.03 99 ILE A CA 1
ATOM 771 C C . ILE A 1 99 ? 16.917 12.192 -20.488 1.00 60.03 99 ILE A C 1
ATOM 773 O O . ILE A 1 99 ? 16.946 11.695 -21.611 1.00 60.03 99 ILE A O 1
ATOM 777 N N . SER A 1 100 ? 17.979 12.231 -19.684 1.00 63.94 100 SER A N 1
ATOM 778 C CA . SER A 1 100 ? 19.088 11.308 -19.908 1.00 63.94 100 SER A CA 1
ATOM 779 C C . SER A 1 100 ? 18.552 9.905 -19.649 1.00 63.94 100 SER A C 1
ATOM 781 O O . SER A 1 100 ? 18.193 9.571 -18.517 1.00 63.94 100 SER A O 1
ATOM 783 N N . VAL A 1 101 ? 18.427 9.127 -20.721 1.00 66.06 101 VAL A N 1
ATOM 784 C CA . VAL A 1 101 ? 17.914 7.750 -20.708 1.00 66.06 101 VAL A CA 1
ATOM 785 C C . VAL A 1 101 ? 18.751 6.865 -19.777 1.00 66.06 101 VAL A C 1
ATOM 787 O O . VAL A 1 101 ? 18.223 5.962 -19.135 1.00 66.06 101 VAL A O 1
ATOM 790 N N . THR A 1 102 ? 20.031 7.198 -19.639 1.00 65.50 102 THR A N 1
ATOM 791 C CA . THR A 1 102 ? 21.022 6.537 -18.787 1.00 65.50 102 THR A CA 1
ATOM 792 C C . THR A 1 102 ? 20.923 6.928 -17.306 1.00 65.50 102 THR A C 1
ATOM 794 O O . THR A 1 102 ? 21.557 6.331 -16.440 1.00 65.50 102 THR A O 1
ATOM 797 N N . GLY A 1 103 ? 20.140 7.954 -16.964 1.00 74.06 103 GLY A N 1
ATOM 798 C CA . GLY A 1 103 ? 20.033 8.432 -15.589 1.00 74.06 103 GLY A CA 1
ATOM 799 C C . GLY A 1 103 ? 19.245 7.478 -14.684 1.00 74.06 103 GLY A C 1
ATOM 800 O O . GLY A 1 103 ? 18.178 6.991 -15.060 1.00 74.06 103 GLY A O 1
ATOM 801 N N . GLN A 1 104 ? 19.688 7.327 -13.428 1.00 77.19 104 GLN A N 1
ATOM 802 C CA . GLN A 1 104 ? 18.976 6.568 -12.377 1.00 77.19 104 GLN A CA 1
ATOM 803 C C . GLN A 1 104 ? 17.507 6.995 -12.197 1.00 77.19 104 GLN A C 1
ATOM 805 O O . GLN A 1 104 ? 16.654 6.218 -11.777 1.00 77.19 104 GLN A O 1
ATOM 810 N N . MET A 1 105 ? 17.189 8.244 -12.539 1.00 80.56 105 MET A N 1
ATOM 811 C CA . MET A 1 105 ? 15.823 8.760 -12.506 1.00 80.56 105 MET A CA 1
ATOM 812 C C . MET A 1 105 ? 14.905 8.055 -13.511 1.00 80.56 105 MET A C 1
ATOM 814 O O . MET A 1 105 ? 13.746 7.794 -13.195 1.00 80.56 105 MET A O 1
ATOM 818 N N . PHE A 1 106 ? 15.396 7.756 -14.716 1.00 84.12 106 PHE A N 1
ATOM 819 C CA . PHE A 1 106 ? 14.594 7.120 -15.758 1.00 84.12 106 PHE A CA 1
ATOM 820 C C . PHE A 1 106 ? 14.401 5.627 -15.486 1.00 84.12 106 PHE A C 1
ATOM 822 O O . PHE A 1 106 ? 13.281 5.127 -15.591 1.00 84.12 106 PHE A O 1
ATOM 829 N N . THR A 1 107 ? 15.452 4.940 -15.033 1.00 86.38 107 THR A N 1
ATOM 830 C CA . THR A 1 107 ? 15.349 3.541 -14.593 1.00 86.38 107 THR A CA 1
ATOM 831 C C . THR A 1 107 ? 14.401 3.399 -13.401 1.00 86.38 107 THR A C 1
ATOM 833 O O . THR A 1 107 ? 13.559 2.505 -13.396 1.00 86.38 107 THR A O 1
ATOM 836 N N . GLY A 1 108 ? 14.438 4.336 -12.447 1.00 88.81 108 GLY A N 1
ATOM 837 C CA . GLY A 1 108 ? 13.481 4.395 -11.340 1.00 88.81 108 GLY A CA 1
ATOM 838 C C . GLY A 1 108 ? 12.031 4.605 -11.794 1.00 88.81 108 GLY A C 1
ATOM 839 O O . GLY A 1 108 ? 11.121 3.978 -11.249 1.00 88.81 108 GLY A O 1
ATOM 840 N N . ILE A 1 109 ? 11.791 5.433 -12.820 1.00 89.31 109 ILE A N 1
ATOM 841 C CA . ILE A 1 109 ? 10.454 5.584 -13.422 1.00 89.31 109 ILE A CA 1
ATOM 842 C C . ILE A 1 109 ? 9.984 4.257 -14.024 1.00 89.31 109 ILE A C 1
ATOM 844 O O . ILE A 1 109 ? 8.860 3.849 -13.746 1.00 89.31 109 ILE A O 1
ATOM 848 N N . LEU A 1 110 ? 10.825 3.573 -14.805 1.00 90.94 110 LEU A N 1
ATOM 849 C CA . LEU A 1 110 ? 10.474 2.284 -15.410 1.00 90.94 110 LEU A CA 1
ATOM 850 C C . LEU A 1 110 ? 10.175 1.211 -14.357 1.00 90.94 110 LEU A C 1
ATOM 852 O O . LEU A 1 110 ? 9.152 0.540 -14.464 1.00 90.94 110 LEU A O 1
ATOM 856 N N . ALA A 1 111 ? 11.004 1.105 -13.316 1.00 92.38 111 ALA A N 1
ATOM 857 C CA 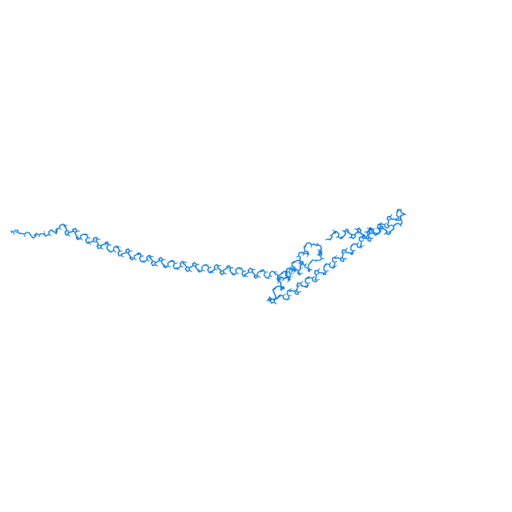. ALA A 1 111 ? 10.777 0.177 -12.208 1.00 92.38 111 ALA A CA 1
ATOM 858 C C . ALA A 1 111 ? 9.447 0.460 -11.493 1.00 92.38 111 ALA A C 1
ATOM 860 O O . ALA A 1 111 ? 8.678 -0.455 -11.217 1.00 92.38 111 ALA A O 1
ATOM 861 N N . THR A 1 112 ? 9.130 1.740 -11.268 1.00 92.50 112 THR A N 1
ATOM 862 C CA . THR A 1 112 ? 7.853 2.135 -10.654 1.00 92.50 112 THR A CA 1
ATOM 863 C C . THR A 1 112 ? 6.662 1.780 -11.548 1.00 92.50 112 THR A C 1
ATOM 865 O O . THR A 1 112 ? 5.621 1.358 -11.049 1.00 92.50 112 THR A O 1
ATOM 868 N N . ILE A 1 113 ? 6.781 1.957 -12.871 1.00 93.12 113 ILE A N 1
ATOM 869 C CA . ILE A 1 113 ? 5.727 1.558 -13.816 1.00 93.12 113 ILE A CA 1
ATOM 870 C C . ILE A 1 113 ? 5.499 0.044 -13.758 1.00 93.12 113 ILE A C 1
ATOM 872 O O . ILE A 1 113 ? 4.347 -0.386 -13.721 1.00 93.12 113 ILE A O 1
ATOM 876 N N . ASP A 1 114 ? 6.573 -0.746 -13.739 1.00 93.94 114 ASP A N 1
ATOM 877 C CA . ASP A 1 114 ? 6.496 -2.207 -13.683 1.00 93.94 114 ASP A CA 1
ATOM 878 C C . ASP A 1 114 ? 5.847 -2.708 -12.383 1.00 93.94 114 ASP A C 1
ATOM 880 O O . ASP A 1 114 ? 4.935 -3.538 -12.421 1.00 93.94 114 ASP A O 1
ATOM 884 N N . GLU A 1 115 ? 6.220 -2.123 -11.242 1.00 93.75 115 GLU A N 1
ATOM 885 C CA . GLU A 1 115 ? 5.592 -2.397 -9.946 1.00 93.75 115 GLU A CA 1
ATOM 886 C C . GLU A 1 115 ? 4.085 -2.085 -9.975 1.00 93.75 115 GLU A C 1
ATOM 888 O O . GLU A 1 115 ? 3.260 -2.920 -9.595 1.00 93.75 115 GLU A O 1
ATOM 893 N N . CYS A 1 116 ? 3.704 -0.910 -10.492 1.00 93.19 116 CYS A N 1
ATOM 894 C CA . CYS A 1 116 ? 2.299 -0.506 -10.584 1.00 93.19 116 CYS A CA 1
ATOM 895 C C . CYS A 1 116 ? 1.494 -1.413 -11.527 1.00 93.19 116 CYS A C 1
ATOM 897 O O . CYS A 1 116 ? 0.357 -1.769 -11.220 1.00 93.19 116 CYS A O 1
ATOM 899 N N . LEU A 1 117 ? 2.069 -1.804 -12.668 1.00 92.94 117 LEU A N 1
ATOM 900 C CA . LEU A 1 117 ? 1.431 -2.724 -13.611 1.00 92.94 117 LEU A CA 1
ATOM 901 C C . LEU A 1 117 ? 1.256 -4.117 -13.015 1.00 92.94 117 LEU A C 1
ATOM 903 O O . LEU A 1 117 ? 0.200 -4.723 -13.189 1.00 92.94 117 LEU A O 1
ATOM 907 N N . THR A 1 118 ? 2.270 -4.617 -12.312 1.00 94.19 118 THR A N 1
ATOM 908 C CA . THR A 1 118 ? 2.215 -5.914 -11.635 1.00 94.19 118 THR A CA 1
ATOM 909 C C . THR A 1 118 ? 1.100 -5.927 -10.596 1.00 94.19 118 THR A C 1
ATOM 911 O O . THR A 1 118 ? 0.266 -6.831 -10.616 1.00 94.19 118 THR A O 1
ATOM 914 N N . PHE A 1 119 ? 1.013 -4.885 -9.765 1.00 92.75 119 PHE A N 1
ATOM 915 C CA . PHE A 1 119 ? -0.064 -4.736 -8.789 1.00 92.75 119 PHE A CA 1
ATOM 916 C C . PHE A 1 119 ? -1.449 -4.693 -9.454 1.00 92.75 119 PHE A C 1
ATOM 918 O O . PHE A 1 119 ? -2.339 -5.459 -9.094 1.00 92.75 119 PHE A O 1
ATOM 925 N N . LEU A 1 120 ? -1.645 -3.850 -10.473 1.00 91.88 120 LEU A N 1
ATOM 926 C CA . LEU A 1 120 ? -2.946 -3.728 -11.144 1.00 91.88 120 LEU A CA 1
ATOM 927 C C . LEU A 1 120 ? -3.377 -5.021 -11.851 1.00 91.88 120 LEU A C 1
ATOM 929 O O . LEU A 1 120 ? -4.560 -5.357 -11.843 1.00 91.88 120 LEU A O 1
ATOM 933 N N . ARG A 1 121 ? -2.430 -5.774 -12.424 1.00 91.81 121 ARG A N 1
ATOM 934 C CA . ARG A 1 121 ? -2.701 -7.077 -13.055 1.00 91.81 121 ARG A CA 1
ATOM 935 C C . ARG A 1 121 ? -3.058 -8.164 -12.044 1.00 91.81 121 ARG A C 1
ATOM 937 O O . ARG A 1 121 ? -3.829 -9.056 -12.385 1.00 91.81 121 ARG A O 1
ATOM 944 N N . GLN A 1 122 ? -2.516 -8.096 -10.829 1.00 92.50 122 GLN A N 1
ATOM 945 C CA . GLN A 1 122 ? -2.889 -8.994 -9.731 1.00 92.50 122 GLN A CA 1
ATOM 946 C C . GLN A 1 122 ? -4.269 -8.667 -9.145 1.00 92.50 122 GLN A C 1
ATOM 948 O O . GLN A 1 122 ? -4.887 -9.553 -8.563 1.00 92.50 122 GLN A O 1
ATOM 953 N N . HIS A 1 123 ? -4.760 -7.440 -9.353 1.00 90.06 123 HIS A N 1
ATOM 954 C CA . HIS A 1 123 ? -6.056 -6.961 -8.870 1.00 90.06 123 HIS A CA 1
ATOM 955 C C . HIS A 1 123 ? -7.025 -6.575 -10.011 1.00 90.06 123 HIS A C 1
ATOM 957 O O . HIS A 1 123 ? -7.393 -5.398 -10.157 1.00 90.06 123 HIS A O 1
ATOM 963 N N . PRO A 1 124 ? -7.454 -7.535 -10.855 1.00 88.62 124 PRO A N 1
ATOM 964 C CA . PRO A 1 124 ? -8.404 -7.278 -11.938 1.00 88.62 124 PRO A CA 1
ATOM 965 C C . PRO A 1 124 ? -9.818 -6.935 -11.439 1.00 88.62 124 PRO A C 1
ATOM 967 O O . PRO A 1 124 ? -10.622 -6.408 -12.204 1.00 88.62 124 PRO A O 1
ATOM 970 N N . GLU A 1 125 ? -10.137 -7.206 -10.171 1.00 89.25 125 GLU A N 1
ATOM 971 C CA . GLU A 1 125 ? -11.418 -6.878 -9.541 1.00 89.25 125 GLU A CA 1
ATOM 972 C C . GLU A 1 125 ? -11.656 -5.369 -9.378 1.00 89.25 125 GLU A C 1
ATOM 974 O O . GLU A 1 125 ? -12.802 -4.931 -9.235 1.00 89.25 125 GLU A O 1
ATOM 979 N N . TYR A 1 126 ? -10.601 -4.547 -9.406 1.00 89.25 126 TYR A N 1
ATOM 980 C CA . TYR A 1 126 ? -10.762 -3.100 -9.319 1.00 89.25 126 TYR A CA 1
ATOM 981 C C . TYR A 1 126 ? -11.349 -2.545 -10.615 1.00 89.25 126 TYR A C 1
ATOM 983 O O . TYR A 1 126 ? -10.774 -2.684 -11.693 1.00 89.25 126 TYR A O 1
ATOM 991 N N . LYS A 1 127 ? -12.462 -1.815 -10.482 1.00 88.31 127 LYS A N 1
ATOM 992 C CA . LYS A 1 127 ? -13.226 -1.233 -11.597 1.00 88.31 127 LYS A CA 1
ATOM 993 C C . LYS A 1 127 ? -12.361 -0.481 -12.618 1.00 88.31 127 LYS A C 1
ATOM 995 O O . LYS A 1 127 ? -12.580 -0.603 -13.817 1.00 88.31 127 LYS A O 1
ATOM 1000 N N . GLU A 1 128 ? -11.386 0.287 -12.142 1.00 89.50 128 GLU A N 1
ATOM 1001 C CA . GLU A 1 128 ? -10.530 1.134 -12.983 1.00 89.50 128 GLU A CA 1
ATOM 1002 C C . GLU A 1 128 ? -9.193 0.466 -13.356 1.00 89.50 128 GLU A C 1
ATOM 1004 O O . GLU A 1 128 ? -8.362 1.094 -14.012 1.00 89.50 128 GLU A O 1
ATOM 1009 N N . SER A 1 129 ? -8.960 -0.796 -12.964 1.00 89.88 129 SER A N 1
ATOM 1010 C CA . SER A 1 129 ? -7.680 -1.483 -13.199 1.00 89.88 129 SER A CA 1
ATOM 1011 C C . SER A 1 129 ? -7.328 -1.525 -14.687 1.00 89.88 129 SER A C 1
ATOM 1013 O O . SER A 1 129 ? -6.273 -1.037 -15.089 1.00 89.88 129 SER A O 1
ATOM 1015 N N . ALA A 1 130 ? -8.256 -1.990 -15.530 1.00 91.00 130 ALA A N 1
ATOM 1016 C CA . ALA A 1 130 ? -8.039 -2.087 -16.974 1.00 91.00 130 ALA A CA 1
ATOM 1017 C C . ALA A 1 130 ? -7.708 -0.729 -17.620 1.00 91.00 130 ALA A C 1
ATOM 1019 O O . ALA A 1 130 ? -6.789 -0.630 -18.432 1.00 91.00 130 ALA A O 1
ATOM 1020 N N . ALA A 1 131 ? -8.409 0.339 -17.225 1.00 93.56 131 ALA A N 1
ATOM 1021 C CA . ALA A 1 131 ? -8.165 1.679 -17.753 1.00 93.56 131 ALA A CA 1
ATOM 1022 C C . ALA A 1 131 ? -6.774 2.206 -17.361 1.00 93.56 131 ALA A C 1
ATOM 1024 O O . ALA A 1 131 ? -6.082 2.818 -18.177 1.00 93.56 131 ALA A O 1
ATOM 1025 N N . TYR A 1 132 ? -6.339 1.953 -16.124 1.00 93.38 132 TYR A N 1
ATOM 1026 C CA . TYR A 1 132 ? -5.023 2.380 -15.657 1.00 93.38 132 TYR A CA 1
ATOM 1027 C C . TYR A 1 132 ? -3.883 1.535 -16.223 1.00 93.38 132 TYR A C 1
ATOM 1029 O O . TYR A 1 132 ? -2.835 2.100 -16.526 1.00 93.38 132 TYR A O 1
ATOM 1037 N N . ILE A 1 133 ? -4.087 0.238 -16.464 1.00 93.12 133 ILE A N 1
ATOM 1038 C CA . ILE A 1 133 ? -3.122 -0.597 -17.196 1.00 93.12 133 ILE A CA 1
ATOM 1039 C C . ILE A 1 133 ? -2.829 0.023 -18.567 1.00 93.12 133 ILE A C 1
ATOM 1041 O O . ILE A 1 133 ? -1.667 0.255 -18.893 1.00 93.12 133 ILE A O 1
ATOM 1045 N N . VAL A 1 134 ? -3.866 0.413 -19.316 1.00 93.94 134 VAL A N 1
ATOM 1046 C CA . VAL A 1 134 ? -3.696 1.084 -20.616 1.00 93.94 134 VAL A CA 1
ATOM 1047 C C . VAL A 1 134 ? -2.936 2.410 -20.474 1.00 93.94 134 VAL A C 1
ATOM 1049 O O . VAL A 1 134 ? -2.051 2.706 -21.278 1.00 93.94 134 VAL A O 1
ATOM 1052 N N . LYS A 1 135 ? -3.214 3.213 -19.436 1.00 93.62 135 LYS A N 1
ATOM 1053 C CA . LYS A 1 135 ? -2.448 4.448 -19.168 1.00 93.62 135 LYS A CA 1
ATOM 1054 C C . LYS A 1 135 ? -0.966 4.164 -18.902 1.00 93.62 135 LYS A C 1
ATOM 1056 O O . LYS A 1 135 ? -0.101 4.899 -19.382 1.00 93.62 135 LYS A O 1
ATOM 1061 N N . TYR A 1 136 ? -0.656 3.105 -18.162 1.00 94.31 136 TYR A N 1
ATOM 1062 C CA . TYR A 1 136 ? 0.723 2.697 -17.904 1.00 94.31 136 TYR A CA 1
ATOM 1063 C C . TYR A 1 136 ? 1.424 2.170 -19.159 1.00 94.31 136 TYR A C 1
ATOM 1065 O O . TYR A 1 136 ? 2.579 2.519 -19.395 1.00 94.31 136 TYR A O 1
ATOM 1073 N N . GLU A 1 137 ? 0.730 1.426 -20.018 1.00 92.94 137 GLU A N 1
ATOM 1074 C CA . GLU A 1 137 ? 1.254 0.996 -21.321 1.00 92.94 137 GLU A CA 1
ATOM 1075 C C . GLU A 1 137 ? 1.548 2.186 -22.250 1.00 92.94 137 GLU A C 1
ATOM 1077 O O . GLU A 1 137 ? 2.562 2.203 -22.957 1.00 92.94 137 GLU A O 1
ATOM 1082 N N . GLN A 1 138 ? 0.729 3.240 -22.198 1.00 92.62 138 GLN A N 1
ATOM 1083 C CA . GLN A 1 138 ? 1.025 4.503 -22.883 1.00 92.62 138 GLN A CA 1
ATOM 1084 C C . GLN A 1 138 ? 2.274 5.182 -22.306 1.00 92.62 138 GLN A C 1
ATOM 1086 O O . GLN A 1 138 ? 3.112 5.674 -23.066 1.00 92.62 138 GLN A O 1
ATOM 1091 N N . CYS A 1 139 ? 2.441 5.190 -20.980 1.00 91.56 139 CYS A N 1
ATOM 1092 C CA . CYS A 1 139 ? 3.655 5.704 -20.340 1.00 91.56 139 CYS A CA 1
ATOM 1093 C C . CYS A 1 139 ? 4.898 4.918 -20.782 1.00 91.56 139 CYS A C 1
ATOM 1095 O O . CYS A 1 139 ? 5.898 5.533 -21.149 1.00 91.56 139 CYS A O 1
ATOM 1097 N N . LEU A 1 140 ? 4.821 3.584 -20.841 1.00 91.50 140 LEU A N 1
ATOM 1098 C CA . LEU A 1 140 ? 5.900 2.735 -21.361 1.00 91.50 140 LEU A CA 1
ATOM 1099 C C . LEU A 1 140 ? 6.212 3.036 -22.826 1.00 91.50 140 LEU A C 1
ATOM 1101 O O . LEU A 1 140 ? 7.375 3.186 -23.186 1.00 91.50 140 LEU A O 1
ATOM 1105 N N . SER A 1 141 ? 5.191 3.197 -23.668 1.00 91.75 141 SER A N 1
ATOM 1106 C CA . SER A 1 141 ? 5.375 3.532 -25.087 1.00 91.75 141 SER A CA 1
ATOM 1107 C C . SER A 1 141 ? 6.111 4.868 -25.265 1.00 91.75 141 SER A C 1
ATOM 1109 O O . SER A 1 141 ? 7.013 5.001 -26.099 1.00 91.75 141 SER A O 1
ATOM 1111 N N . ARG A 1 142 ? 5.778 5.861 -24.432 1.00 89.00 142 ARG A N 1
ATOM 1112 C CA . ARG A 1 142 ? 6.478 7.155 -24.393 1.00 89.00 142 ARG A CA 1
ATOM 1113 C C . ARG A 1 142 ? 7.909 7.005 -23.887 1.00 89.00 142 ARG A C 1
ATOM 1115 O O . ARG A 1 142 ? 8.819 7.562 -24.490 1.00 89.00 142 ARG A O 1
ATOM 1122 N N . ALA A 1 143 ? 8.122 6.233 -22.826 1.00 88.94 143 ALA A N 1
ATOM 1123 C CA . ALA A 1 143 ? 9.451 5.949 -22.297 1.00 88.94 143 ALA A CA 1
ATOM 1124 C C . ALA A 1 143 ? 10.342 5.257 -23.348 1.00 88.94 143 ALA A C 1
ATOM 1126 O O . ALA A 1 143 ? 11.462 5.698 -23.585 1.00 88.94 143 ALA A O 1
ATOM 1127 N N . MET A 1 144 ? 9.822 4.266 -24.076 1.00 89.50 144 MET A N 1
ATOM 1128 C CA . MET A 1 144 ? 10.522 3.618 -25.194 1.00 89.50 144 MET A CA 1
ATOM 1129 C C . MET A 1 144 ? 10.857 4.589 -26.327 1.00 89.50 144 MET A C 1
ATOM 1131 O O . MET A 1 144 ? 11.907 4.478 -26.958 1.00 89.50 144 MET A O 1
ATOM 1135 N N . THR A 1 145 ? 9.986 5.566 -26.580 1.00 89.00 145 THR A N 1
ATOM 1136 C CA . THR A 1 145 ? 10.269 6.629 -27.551 1.00 89.00 145 THR A CA 1
ATOM 1137 C C . THR A 1 145 ? 11.443 7.490 -27.090 1.00 89.00 145 THR A C 1
ATOM 1139 O O . THR A 1 145 ? 12.344 7.740 -27.885 1.00 89.00 145 THR A O 1
ATOM 1142 N N . TRP A 1 146 ? 11.490 7.870 -25.810 1.00 86.19 146 TRP A N 1
ATOM 1143 C CA . TRP A 1 146 ? 12.633 8.583 -25.233 1.00 86.19 146 TRP A CA 1
ATOM 1144 C C . TRP A 1 146 ? 13.929 7.774 -25.308 1.00 86.19 146 TRP A C 1
ATOM 1146 O O . TRP A 1 146 ? 14.948 8.334 -25.700 1.00 86.19 146 TRP A O 1
ATOM 1156 N N . ILE A 1 147 ? 13.885 6.466 -25.019 1.00 87.56 147 ILE A N 1
ATOM 1157 C CA . ILE A 1 147 ? 15.042 5.570 -25.182 1.00 87.56 147 ILE A CA 1
ATOM 1158 C C . ILE A 1 147 ? 15.547 5.618 -26.622 1.00 87.56 147 ILE A C 1
ATOM 1160 O O . ILE A 1 147 ? 16.727 5.863 -26.851 1.00 87.56 147 ILE A O 1
ATOM 1164 N N . ARG A 1 148 ? 14.650 5.436 -27.600 1.00 88.25 148 ARG A N 1
ATOM 1165 C CA . ARG A 1 148 ? 15.011 5.465 -29.022 1.00 88.25 148 ARG A CA 1
ATOM 1166 C C . ARG A 1 148 ? 15.662 6.791 -29.412 1.00 88.25 148 ARG A C 1
ATOM 1168 O O . ARG A 1 148 ? 16.698 6.774 -30.065 1.00 88.25 148 ARG A O 1
ATOM 1175 N N . VAL A 1 149 ? 15.064 7.915 -29.015 1.00 87.56 149 VAL A N 1
ATOM 1176 C CA . VAL A 1 149 ? 15.592 9.256 -29.312 1.00 87.56 149 VAL A CA 1
ATOM 1177 C C . VAL A 1 149 ? 16.961 9.464 -28.664 1.00 87.56 149 VAL A C 1
ATOM 1179 O O . VAL A 1 149 ? 17.863 9.960 -29.329 1.00 87.56 149 VAL A O 1
ATOM 1182 N N . GLY A 1 150 ? 17.137 9.053 -27.405 1.00 85.44 150 GLY A N 1
ATOM 1183 C CA . GLY A 1 150 ? 18.418 9.152 -26.702 1.00 85.44 150 GLY A CA 1
ATOM 1184 C C . GLY A 1 150 ? 19.517 8.342 -27.386 1.00 85.44 150 GLY A C 1
ATOM 1185 O O . GLY A 1 150 ? 20.560 8.891 -27.717 1.00 85.44 150 GLY A O 1
ATOM 1186 N N . VAL A 1 151 ? 19.242 7.073 -27.704 1.00 85.75 151 VAL A N 1
ATOM 1187 C CA . VAL A 1 151 ? 20.196 6.202 -28.409 1.00 85.75 151 VAL A CA 1
ATOM 1188 C C . VAL A 1 151 ? 20.545 6.758 -29.792 1.00 85.75 151 VAL A C 1
ATOM 1190 O O . VAL A 1 151 ? 21.712 6.759 -30.173 1.00 85.75 151 VAL A O 1
ATOM 1193 N N . MET A 1 152 ? 19.562 7.260 -30.547 1.00 88.44 152 MET A N 1
ATOM 1194 C CA . MET A 1 152 ? 19.821 7.893 -31.846 1.00 88.44 152 MET A CA 1
ATOM 1195 C C . MET A 1 152 ? 20.706 9.135 -31.705 1.00 88.44 152 MET A C 1
ATOM 1197 O O . MET A 1 152 ? 21.668 9.269 -32.454 1.00 88.44 152 MET A O 1
ATOM 1201 N N . ALA A 1 153 ? 20.437 9.993 -30.718 1.00 86.75 153 ALA A N 1
ATOM 1202 C CA . ALA A 1 153 ? 21.254 11.172 -30.451 1.00 86.75 153 ALA A CA 1
ATOM 1203 C C . ALA A 1 153 ? 22.692 10.803 -30.046 1.00 86.75 153 ALA A C 1
ATOM 1205 O O . ALA A 1 153 ? 23.639 11.450 -30.493 1.00 86.75 153 ALA A O 1
ATOM 1206 N N . ASP A 1 154 ? 22.876 9.747 -29.251 1.00 84.88 154 ASP A N 1
ATOM 1207 C CA . ASP A 1 154 ? 24.206 9.263 -28.874 1.00 84.88 154 ASP A CA 1
ATOM 1208 C C . ASP A 1 154 ? 24.974 8.704 -30.077 1.00 84.88 154 ASP A C 1
ATOM 1210 O O . ASP A 1 154 ? 26.170 8.975 -30.225 1.00 84.88 154 ASP A O 1
ATOM 1214 N N . ILE A 1 155 ? 24.297 7.978 -30.972 1.00 86.62 155 ILE A N 1
ATOM 1215 C CA . ILE A 1 155 ? 24.888 7.481 -32.221 1.00 86.62 155 ILE A CA 1
ATOM 1216 C C . ILE A 1 155 ? 25.271 8.651 -33.131 1.00 86.62 155 ILE A C 1
ATOM 1218 O O . ILE A 1 155 ? 26.409 8.700 -33.591 1.00 86.62 155 ILE A O 1
ATOM 1222 N N . GLU A 1 156 ? 24.372 9.609 -33.366 1.00 88.44 156 GLU A N 1
ATOM 1223 C CA . GLU A 1 156 ? 24.650 10.799 -34.184 1.00 88.44 156 GLU A CA 1
ATOM 1224 C C . GLU A 1 156 ? 25.833 11.597 -33.633 1.00 88.44 156 GLU A C 1
ATOM 1226 O O . GLU A 1 156 ? 26.725 12.002 -34.380 1.00 88.44 156 GLU A O 1
ATOM 1231 N N . ALA A 1 157 ? 25.886 11.780 -32.316 1.00 86.81 157 ALA A N 1
ATOM 1232 C CA . ALA A 1 157 ? 26.986 12.472 -31.671 1.00 86.81 157 ALA A CA 1
ATOM 1233 C C . ALA A 1 157 ? 28.305 11.684 -31.788 1.00 86.81 157 ALA A C 1
ATOM 1235 O O . ALA A 1 157 ? 29.343 12.284 -32.046 1.00 86.81 157 ALA A O 1
ATOM 1236 N N . SER A 1 158 ? 28.267 10.350 -31.703 1.00 85.12 158 SER A N 1
ATOM 1237 C CA . SER A 1 158 ? 29.440 9.491 -31.937 1.00 85.12 158 SER A CA 1
ATOM 1238 C C . SER A 1 158 ? 29.928 9.566 -33.388 1.00 85.12 158 SER A C 1
ATOM 1240 O O . SER A 1 158 ? 31.128 9.629 -33.638 1.00 85.12 158 SER A O 1
ATOM 1242 N N . VAL A 1 159 ? 29.008 9.603 -34.356 1.00 86.81 159 VAL A N 1
ATOM 1243 C CA . VAL A 1 159 ? 29.326 9.775 -35.782 1.00 86.81 159 VAL A CA 1
ATOM 1244 C C . VAL A 1 159 ? 29.980 11.134 -36.037 1.00 86.81 159 VAL A C 1
ATOM 1246 O O . VAL A 1 159 ? 30.972 11.203 -36.762 1.00 86.81 159 VAL A O 1
ATOM 1249 N N . ASN A 1 160 ? 29.468 12.202 -35.423 1.00 87.88 160 ASN A N 1
ATOM 1250 C CA . ASN A 1 160 ? 30.075 13.529 -35.517 1.00 87.88 160 ASN A CA 1
ATOM 1251 C C . ASN A 1 160 ? 31.472 13.555 -34.875 1.00 87.88 160 ASN A C 1
ATOM 1253 O O . ASN A 1 160 ? 32.404 14.041 -35.508 1.00 87.88 160 ASN A O 1
ATOM 1257 N N . ASP A 1 161 ? 31.654 12.938 -33.702 1.00 85.31 161 ASP A N 1
ATOM 1258 C CA . ASP A 1 161 ? 32.966 12.828 -33.044 1.00 85.31 161 ASP A CA 1
ATOM 1259 C C . ASP A 1 161 ? 33.993 12.096 -33.933 1.00 85.31 161 ASP A C 1
ATOM 1261 O O . ASP A 1 161 ? 35.150 12.514 -34.039 1.00 85.31 161 ASP A O 1
ATOM 1265 N N . VAL A 1 162 ? 33.581 11.009 -34.602 1.00 85.38 162 VAL A N 1
ATOM 1266 C CA . VAL A 1 162 ? 34.423 10.291 -35.576 1.00 85.38 162 VAL A CA 1
ATOM 1267 C C . VAL A 1 162 ? 34.762 11.190 -36.759 1.00 85.38 162 VAL A C 1
ATOM 1269 O O . VAL A 1 162 ? 35.928 11.266 -37.140 1.00 85.38 162 VAL A O 1
ATOM 1272 N N . ARG A 1 163 ? 33.772 11.880 -37.336 1.00 84.31 163 ARG A N 1
ATOM 1273 C CA . ARG A 1 163 ? 33.965 12.765 -38.493 1.00 84.31 163 ARG A CA 1
ATOM 1274 C C . ARG A 1 163 ? 34.929 13.907 -38.176 1.00 84.31 163 ARG A C 1
ATOM 1276 O O . ARG A 1 163 ? 35.816 14.199 -38.980 1.00 84.31 163 ARG A O 1
ATOM 1283 N N . ASP A 1 164 ? 34.794 14.508 -37.000 1.00 84.69 164 ASP A N 1
ATOM 1284 C CA . ASP A 1 164 ? 35.664 15.584 -36.537 1.00 84.69 164 ASP A CA 1
ATOM 1285 C C . ASP A 1 164 ? 37.099 15.081 -36.357 1.00 84.69 164 ASP A C 1
ATOM 1287 O O . ASP A 1 164 ? 38.036 15.674 -36.899 1.00 84.69 164 ASP A O 1
ATOM 1291 N N . ARG A 1 165 ? 37.292 13.934 -35.693 1.00 80.31 165 ARG A N 1
ATOM 1292 C CA . ARG A 1 165 ? 38.624 13.327 -35.537 1.00 80.31 165 ARG A CA 1
ATOM 1293 C C . ARG A 1 165 ? 39.231 12.863 -36.863 1.00 80.31 165 ARG A C 1
ATOM 1295 O O . ARG A 1 165 ? 40.431 13.017 -37.067 1.00 80.31 165 ARG A O 1
ATOM 1302 N N . GLN A 1 166 ? 38.423 12.343 -37.784 1.00 79.00 166 GLN A N 1
ATOM 1303 C CA . GLN A 1 166 ? 38.870 11.965 -39.125 1.00 79.00 166 GLN A CA 1
ATOM 1304 C C . GLN A 1 166 ? 39.359 13.191 -39.908 1.00 79.00 166 GLN A C 1
ATOM 1306 O O . GLN A 1 166 ? 40.390 13.118 -40.576 1.00 79.00 166 GLN A O 1
ATOM 1311 N N . SER A 1 167 ? 38.669 14.332 -39.797 1.00 79.19 167 SER A N 1
ATOM 1312 C CA . SER A 1 167 ? 39.110 15.584 -40.424 1.00 79.19 167 SER A CA 1
ATOM 1313 C C . SER A 1 167 ? 40.448 16.082 -39.857 1.00 79.19 167 SER A C 1
ATOM 1315 O O . SER A 1 167 ? 41.314 16.513 -40.617 1.00 79.19 167 SER A O 1
ATOM 1317 N N . GLN A 1 168 ? 40.660 15.948 -38.543 1.00 78.56 168 GLN A N 1
ATOM 1318 C CA . GLN A 1 168 ? 41.923 16.292 -37.882 1.00 78.56 168 GLN A CA 1
ATOM 1319 C C . GLN A 1 168 ? 43.067 15.384 -38.352 1.00 78.56 168 GLN A C 1
ATOM 1321 O O . GLN A 1 168 ? 44.120 15.881 -38.747 1.00 78.56 168 GLN A O 1
ATOM 1326 N N . LEU A 1 169 ? 42.839 14.067 -38.403 1.00 75.44 169 LEU A N 1
ATOM 1327 C CA . LEU A 1 169 ? 43.831 13.110 -38.895 1.00 75.44 169 LEU A CA 1
ATOM 1328 C C . LEU A 1 169 ? 44.221 13.366 -40.355 1.00 75.44 169 LEU A C 1
ATOM 1330 O O . LEU A 1 169 ? 45.404 13.323 -40.678 1.00 75.44 169 LEU A O 1
ATOM 1334 N N . GLN A 1 170 ? 43.268 13.683 -41.241 1.00 72.25 170 GLN A N 1
ATOM 1335 C CA . GLN A 1 170 ? 43.573 14.027 -42.639 1.00 72.25 170 GLN A CA 1
ATOM 1336 C C . GLN A 1 170 ? 44.500 15.247 -42.752 1.00 72.25 170 GLN A C 1
ATOM 1338 O O . GLN A 1 170 ? 45.425 15.247 -43.568 1.00 72.25 170 GLN A O 1
ATOM 1343 N N . VAL A 1 171 ? 44.292 16.267 -41.913 1.00 75.00 171 VAL A N 1
ATOM 1344 C CA . VAL A 1 171 ? 45.173 17.443 -41.842 1.00 75.00 171 VAL A CA 1
ATOM 1345 C C . VAL A 1 171 ? 46.575 17.058 -41.365 1.00 75.00 171 VAL A C 1
ATOM 1347 O O . VAL A 1 171 ? 47.564 17.581 -41.883 1.00 75.00 171 VAL A O 1
ATOM 1350 N N . ASP A 1 172 ? 46.688 16.137 -40.412 1.00 73.00 172 ASP A N 1
ATOM 1351 C CA . ASP A 1 172 ? 47.981 15.696 -39.889 1.00 73.00 172 ASP A CA 1
ATOM 1352 C C . ASP A 1 172 ? 48.735 14.780 -40.869 1.00 73.00 172 ASP A C 1
ATOM 1354 O O . ASP A 1 172 ? 49.943 14.953 -41.054 1.00 73.00 172 ASP A O 1
ATOM 1358 N N . TYR A 1 173 ? 48.051 13.898 -41.608 1.00 70.12 173 TYR A N 1
ATOM 1359 C CA . TYR A 1 173 ? 48.670 13.130 -42.699 1.00 70.12 173 TYR A CA 1
ATOM 1360 C C . TYR A 1 173 ? 49.216 14.030 -43.808 1.00 70.12 173 TYR A C 1
ATOM 1362 O O . TYR A 1 173 ? 50.319 13.783 -44.301 1.00 70.12 173 TYR A O 1
ATOM 1370 N N . ALA A 1 174 ? 48.497 15.101 -44.163 1.00 67.56 174 ALA A N 1
ATOM 1371 C CA . ALA A 1 174 ? 48.965 16.077 -45.147 1.00 67.56 174 ALA A CA 1
ATOM 1372 C C . ALA A 1 174 ? 50.249 16.803 -44.697 1.00 67.56 174 ALA A C 1
ATOM 1374 O O . ALA A 1 174 ? 51.067 17.176 -45.536 1.00 67.56 174 ALA A O 1
ATOM 1375 N N . LYS A 1 175 ? 50.461 16.968 -43.383 1.00 69.00 175 LYS A N 1
ATOM 1376 C CA . LYS A 1 175 ? 51.686 17.560 -42.815 1.00 69.00 175 LYS A CA 1
ATOM 1377 C C . LYS A 1 175 ? 52.847 16.566 -42.703 1.00 69.00 175 LYS A C 1
ATOM 1379 O O . LYS A 1 175 ? 53.996 16.981 -42.816 1.00 69.00 175 LYS A O 1
ATOM 1384 N N . LEU A 1 176 ? 52.567 15.283 -42.452 1.00 68.31 176 LEU A N 1
ATOM 1385 C CA . LEU A 1 176 ? 53.583 14.249 -42.196 1.00 68.31 176 LEU A CA 1
ATOM 1386 C C . LEU A 1 176 ? 53.915 13.343 -43.398 1.00 68.31 176 LEU A C 1
ATOM 1388 O O . LEU A 1 176 ? 54.838 12.535 -43.296 1.00 68.31 176 LEU A O 1
ATOM 1392 N N . GLY A 1 177 ? 53.195 13.440 -44.520 1.00 61.53 177 GLY A N 1
ATOM 1393 C CA . GLY A 1 177 ? 53.483 12.672 -45.741 1.00 61.53 177 GLY A CA 1
ATOM 1394 C C . GLY A 1 177 ? 53.291 11.152 -45.612 1.00 61.53 177 GLY A C 1
ATOM 1395 O O . GLY A 1 177 ? 53.888 10.393 -46.373 1.00 61.53 177 GLY A O 1
ATOM 1396 N N . ARG A 1 178 ? 52.489 10.684 -44.642 1.00 62.62 178 ARG A N 1
ATOM 1397 C CA . ARG A 1 178 ? 52.172 9.256 -44.434 1.00 62.62 178 ARG A CA 1
ATOM 1398 C C . ARG A 1 178 ? 50.873 8.860 -45.147 1.00 62.62 178 ARG A C 1
ATOM 1400 O O . ARG A 1 178 ? 49.910 9.613 -45.123 1.00 62.62 178 ARG A O 1
ATOM 1407 N N . GLY A 1 179 ? 50.845 7.656 -45.730 1.00 56.75 179 GLY A N 1
ATOM 1408 C CA . GLY A 1 179 ? 49.721 7.112 -46.513 1.00 56.75 179 GLY A CA 1
ATOM 1409 C C . GLY A 1 179 ? 49.089 5.835 -45.939 1.00 56.75 179 GLY A C 1
ATOM 1410 O O . GLY A 1 179 ? 48.721 4.952 -46.704 1.00 56.75 179 GLY A O 1
ATOM 1411 N N . GLY A 1 180 ? 49.010 5.700 -44.612 1.00 59.97 180 GLY A N 1
ATOM 1412 C CA . GLY A 1 180 ? 48.367 4.560 -43.940 1.00 59.97 180 GLY A CA 1
ATOM 1413 C C . GLY A 1 180 ? 46.980 4.929 -43.420 1.00 59.97 180 GLY A C 1
ATOM 1414 O O . GLY A 1 180 ? 46.822 5.118 -42.225 1.00 59.97 180 GLY A O 1
ATOM 1415 N N . ALA A 1 181 ? 46.001 5.117 -44.307 1.00 61.50 181 ALA A N 1
ATOM 1416 C CA . ALA A 1 181 ? 44.702 5.683 -43.929 1.00 61.50 181 ALA A CA 1
ATOM 1417 C C . ALA A 1 181 ? 43.723 4.664 -43.310 1.00 61.50 181 ALA A C 1
ATOM 1419 O O . ALA A 1 181 ? 42.937 5.033 -42.440 1.00 61.50 181 ALA A O 1
ATOM 1420 N N . ASP A 1 182 ? 43.756 3.397 -43.728 1.00 62.44 182 ASP A N 1
ATOM 1421 C CA . ASP A 1 182 ? 42.676 2.446 -43.414 1.00 62.44 182 ASP A CA 1
ATOM 1422 C C . ASP A 1 182 ? 42.767 1.843 -42.002 1.00 62.44 182 ASP A C 1
ATOM 1424 O O . ASP A 1 182 ? 41.756 1.771 -41.301 1.00 62.44 182 ASP A O 1
ATOM 1428 N N . ASP A 1 183 ? 43.967 1.468 -41.549 1.00 66.94 183 ASP A N 1
ATOM 1429 C CA . ASP A 1 183 ? 44.175 0.814 -40.242 1.00 66.94 183 ASP A CA 1
ATOM 1430 C C . ASP A 1 183 ? 43.952 1.803 -39.077 1.00 66.94 183 ASP A C 1
ATOM 1432 O O . ASP A 1 183 ? 43.267 1.512 -38.092 1.00 66.94 183 ASP A O 1
ATOM 1436 N N . ASP A 1 184 ? 44.415 3.043 -39.258 1.00 69.00 184 ASP A N 1
ATOM 1437 C CA . ASP A 1 184 ? 44.230 4.137 -38.303 1.00 69.00 184 ASP A CA 1
ATOM 1438 C C . ASP A 1 184 ? 42.762 4.618 -38.256 1.00 69.00 184 ASP A C 1
ATOM 1440 O O . ASP A 1 184 ? 42.266 5.012 -37.197 1.00 69.00 184 ASP A O 1
ATOM 1444 N N . THR A 1 185 ? 42.017 4.510 -39.366 1.00 70.62 185 THR A N 1
ATOM 1445 C CA . THR A 1 185 ? 40.567 4.789 -39.397 1.00 70.62 185 THR A CA 1
ATOM 1446 C C . THR A 1 185 ? 39.778 3.744 -38.605 1.00 70.62 185 THR A C 1
ATOM 1448 O O . THR A 1 185 ? 38.840 4.091 -37.880 1.00 70.62 185 THR A O 1
ATOM 1451 N N . PHE A 1 186 ? 40.167 2.469 -38.691 1.00 70.62 186 PHE A N 1
ATOM 1452 C CA . PHE A 1 186 ? 39.521 1.388 -37.944 1.00 70.62 186 PHE A CA 1
ATOM 1453 C C . PHE A 1 186 ? 39.766 1.517 -36.432 1.00 70.62 186 PHE A C 1
ATOM 1455 O O . PHE A 1 186 ? 38.825 1.410 -35.639 1.00 70.62 186 PHE A O 1
ATOM 1462 N N . ALA A 1 187 ? 41.001 1.838 -36.028 1.00 78.81 187 ALA A N 1
ATOM 1463 C CA . ALA A 1 187 ? 41.351 2.115 -34.633 1.00 78.81 187 ALA A CA 1
ATOM 1464 C C . ALA A 1 187 ? 40.595 3.335 -34.072 1.00 78.81 187 ALA A C 1
ATOM 1466 O O . ALA A 1 187 ? 40.134 3.315 -32.926 1.00 78.81 187 ALA A O 1
ATOM 1467 N N . LEU A 1 188 ? 40.409 4.376 -34.891 1.00 75.75 188 LEU A N 1
ATOM 1468 C CA . LEU A 1 188 ? 39.648 5.566 -34.520 1.00 75.75 188 LEU A CA 1
ATOM 1469 C C . LEU A 1 188 ? 38.170 5.247 -34.258 1.00 75.75 188 LEU A C 1
ATOM 1471 O O . LEU A 1 188 ? 37.637 5.631 -33.214 1.00 75.75 188 LEU A O 1
ATOM 1475 N N . LEU A 1 189 ? 37.522 4.539 -35.189 1.00 74.25 189 LEU A N 1
ATOM 1476 C CA . LEU A 1 189 ? 36.128 4.107 -35.063 1.00 74.25 189 LEU A CA 1
ATOM 1477 C C . LEU A 1 189 ? 35.945 3.285 -33.787 1.00 74.25 189 LEU A C 1
ATOM 1479 O O . LEU A 1 189 ? 35.109 3.619 -32.946 1.00 74.25 189 LEU A O 1
ATOM 1483 N N . TYR A 1 190 ? 36.774 2.257 -33.597 1.00 79.12 190 TYR A N 1
ATOM 1484 C CA . TYR A 1 190 ? 36.667 1.387 -32.432 1.00 79.12 190 TYR A CA 1
ATOM 1485 C C . TYR A 1 190 ? 36.881 2.158 -31.122 1.00 79.12 190 TYR A C 1
ATOM 1487 O O . TYR A 1 190 ? 36.112 1.994 -30.180 1.00 79.12 190 TYR A O 1
ATOM 1495 N N . GLY A 1 191 ? 37.865 3.062 -31.071 1.00 78.81 191 GLY A N 1
ATOM 1496 C CA . GLY A 1 191 ? 38.144 3.884 -29.893 1.00 78.81 191 GLY A CA 1
ATOM 1497 C C . GLY A 1 191 ? 37.007 4.840 -29.519 1.00 78.81 191 GLY A C 1
ATOM 1498 O O . GLY A 1 191 ? 36.649 4.940 -28.344 1.00 78.81 191 GLY A O 1
ATOM 1499 N N . VAL A 1 192 ? 36.416 5.539 -30.495 1.00 78.69 192 VAL A N 1
ATOM 1500 C CA . VAL A 1 192 ? 35.313 6.489 -30.246 1.00 78.69 192 VAL A CA 1
ATOM 1501 C C . VAL A 1 192 ? 34.063 5.757 -29.765 1.00 78.69 192 VAL A C 1
ATOM 1503 O O . VAL A 1 192 ? 33.515 6.105 -28.716 1.00 78.69 192 VAL A O 1
ATOM 1506 N N . PHE A 1 193 ? 33.644 4.717 -30.488 1.00 77.19 193 PHE A N 1
ATOM 1507 C CA . PHE A 1 193 ? 32.443 3.966 -30.132 1.00 77.19 193 PHE A CA 1
ATOM 1508 C C . PHE A 1 193 ? 32.621 3.186 -28.821 1.00 77.19 193 PHE A C 1
ATOM 1510 O O . PHE A 1 193 ? 31.695 3.167 -28.013 1.00 77.19 193 PHE A O 1
ATOM 1517 N N . ALA A 1 194 ? 33.807 2.629 -28.539 1.00 78.69 194 ALA A N 1
ATOM 1518 C CA . ALA A 1 194 ? 34.077 1.967 -27.259 1.00 78.69 194 ALA A CA 1
ATOM 1519 C C . ALA A 1 194 ? 34.049 2.946 -26.072 1.00 78.69 194 ALA A C 1
ATOM 1521 O O . ALA A 1 194 ? 33.503 2.627 -25.018 1.00 78.69 194 ALA A O 1
ATOM 1522 N N . THR A 1 195 ? 34.586 4.161 -26.242 1.00 78.62 195 THR A N 1
ATOM 1523 C CA . THR A 1 195 ? 34.565 5.189 -25.186 1.00 78.62 195 THR A CA 1
ATOM 1524 C C . THR A 1 195 ? 33.135 5.640 -24.880 1.00 78.62 195 THR A C 1
ATOM 1526 O O . THR A 1 195 ? 32.770 5.781 -23.715 1.00 78.62 195 THR A O 1
ATOM 1529 N N . ARG A 1 196 ? 32.305 5.813 -25.917 1.00 73.56 196 ARG A N 1
ATOM 1530 C CA . ARG A 1 196 ? 30.877 6.134 -25.778 1.00 73.56 196 ARG A CA 1
ATOM 1531 C C . ARG A 1 196 ? 30.089 4.994 -25.134 1.00 73.56 196 ARG A C 1
ATOM 1533 O O . ARG A 1 196 ? 29.299 5.258 -24.234 1.00 73.56 196 ARG A O 1
ATOM 1540 N N . ALA A 1 197 ? 30.343 3.744 -25.520 1.00 71.19 197 ALA A N 1
ATOM 1541 C CA . ALA A 1 197 ? 29.692 2.576 -24.925 1.00 71.19 197 ALA A CA 1
ATOM 1542 C C . ALA A 1 197 ? 29.985 2.430 -23.421 1.00 71.19 197 ALA A C 1
ATOM 1544 O O . ALA A 1 197 ? 29.106 2.021 -22.678 1.00 71.19 197 ALA A O 1
ATOM 1545 N N . ASN A 1 198 ? 31.182 2.818 -22.967 1.00 71.69 198 ASN A N 1
ATOM 1546 C CA . ASN A 1 198 ? 31.541 2.832 -21.543 1.00 71.69 198 ASN A CA 1
ATOM 1547 C C . ASN A 1 198 ? 30.960 4.018 -20.751 1.00 71.69 198 ASN A C 1
ATOM 1549 O O . ASN A 1 198 ? 31.081 4.045 -19.528 1.00 71.69 198 ASN A O 1
ATOM 1553 N N . SER A 1 199 ? 30.409 5.027 -21.432 1.00 65.19 199 SER A N 1
ATOM 1554 C CA . SER A 1 199 ? 29.796 6.207 -20.801 1.00 65.19 199 SER A CA 1
ATOM 1555 C C . SER A 1 199 ? 28.279 6.085 -20.604 1.00 65.19 199 SER A C 1
ATOM 1557 O O . SER A 1 199 ? 27.675 6.966 -19.986 1.00 65.19 199 SER A O 1
ATOM 1559 N N . VAL A 1 200 ? 27.691 5.002 -21.127 1.00 55.06 200 VAL A N 1
ATOM 1560 C CA . VAL A 1 200 ? 26.304 4.558 -20.919 1.00 55.06 200 VAL A CA 1
ATOM 1561 C C . VAL A 1 200 ? 26.277 3.552 -19.770 1.00 55.06 200 VAL A C 1
ATOM 1563 O O . VAL A 1 200 ? 25.329 3.613 -18.958 1.00 55.06 200 VAL A O 1
#

Organism: Oesophagostomum dentatum (NCBI:txid61180)

InterPro domains:
  IPR007265 Conserved oligomeric Golgi complex, subunit 3 [PTHR13302] (11-199)
  IPR048320 Conserved oligomeric Golgi complex subunit 3, N-terminal [PF04136] (17-155)

Radius of gyration: 50.92 Å; chains: 1; bounding box: 102×27×161 Å

pLDDT: mean 84.75, std 13.69, range [37.5, 98.31]